Protein AF-A0A9N9JM88-F1 (afdb_monomer)

Mean predicted aligned error: 10.49 Å

Solvent-accessible surface area (backbone atoms only — not comparable to full-atom values): 17250 Å² total; per-residue (Å²): 129,85,80,75,84,77,54,58,49,78,64,38,34,41,29,53,93,91,41,49,36,31,37,25,36,35,38,37,51,64,90,72,48,60,75,95,70,64,41,72,71,54,52,57,42,34,77,64,32,38,36,32,36,39,35,78,88,42,90,80,13,59,42,79,42,49,62,86,74,63,87,74,92,76,81,69,45,75,43,72,60,88,82,76,63,92,86,63,66,29,37,31,49,36,30,41,43,74,56,96,90,38,82,47,76,42,51,42,73,40,68,88,57,59,93,81,63,81,53,63,45,78,26,30,30,80,91,46,99,38,65,29,36,41,30,57,76,46,62,70,91,78,54,61,66,84,73,54,74,59,45,66,63,48,50,50,58,55,36,58,78,67,76,56,73,82,82,82,76,86,65,80,68,48,34,29,50,31,37,36,34,63,45,80,53,94,92,38,80,41,79,45,75,48,44,57,70,40,40,31,29,30,70,53,93,95,39,81,41,39,32,32,30,70,39,34,33,40,45,73,55,97,92,44,41,31,36,35,31,34,41,48,48,37,44,83,62,89,44,70,58,96,94,30,56,29,25,34,60,50,87,84,64,95,73,39,66,44,49,57,79,47,55,39,74,89,50,68,50,48,36,35,37,50,68,89,71,96,72,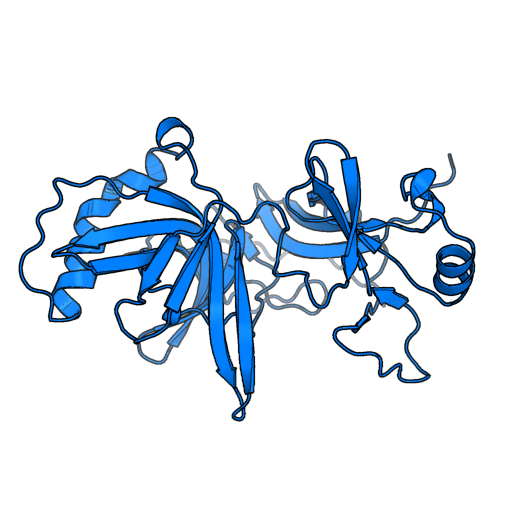82,75,89,68,86,77,91,75,84,76,133

pLDDT: mean 76.72, std 14.65, range [23.34, 95.56]

Nearest PDB structures (foldseek):
  4dow-assembly2_B  TM=6.411E-01  e=2.528E-03  Mus musculus
  4dow-assembly1_A  TM=6.519E-01  e=5.472E-03  Mus musculus
  7e9f-assembly1_L  TM=3.423E-01  e=3.243E-01  Saccharomyces cerevisiae S288C
  4ld9-assembly1_K  TM=3.653E-01  e=9.774E-01  Saccharomyces cerevisiae S288C

Sequence (290 aa):
ESTTKRIGHILSIVQKNGSLNINIQRILTFEKLPRKLQSNSRRERSRRGEVWMLDREIDNAIIITKLQAIIKHIKVTILYDNNIMEDILIVIREILYKHNNKWKLRNITYSYKHPSENDINEVYSLDKYIKISLKKQILRRNIKESILSDFKEQIELLLYNS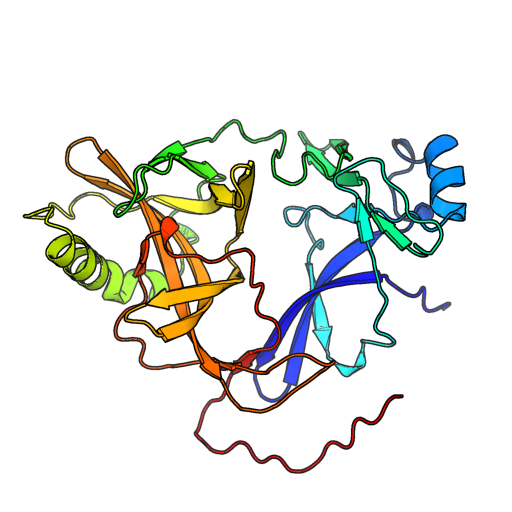RYLSVDLSRAPSFFKYASFFIEKNNNPIQCCLYVGDFISINFNEDEIFSIVHAIFGYKKNGYYFAFIIIDLFKYTKQIKLECPVYKLRTNNLRRIFSVSMVNITKAVHFVHNHKDDQCVGRNHYFAND

Organism: NCBI:txid1348616

Radius of gyration: 20.76 Å; Cα contacts (8 Å, |Δi|>4): 538; chains: 1; bounding box: 52×54×54 Å

Secondary structure (DSSP, 8-state):
----PPEEEEEEEEEETTEEEEEEEEEE-GGGS-GGG--HHHHHHHHTTEEEEEPTTSTTSEEEEEGGG-------EE-SSS---TT--SEEEEEEEEETTEEEEEEGGGTT--TTTT-EEEEE-SSS--EEEEEEEEPGGGS-HHHHTTHHHHHHHHHHTTT-------SPPEEEEEEEEEEEETTEEEEEEEETT-EEEEEETTEEEEEEEEEEEEEEETTEEEEEEEEEEEEEEEEEETTEEEEEEPS--S--EEEGGGEETTS----EE--SSS------------

Structure (mmCIF, N/CA/C/O backbone):
data_AF-A0A9N9JM88-F1
#
_entry.id   AF-A0A9N9JM88-F1
#
loop_
_atom_site.group_PDB
_atom_site.id
_atom_site.type_symbol
_atom_site.label_atom_id
_atom_site.label_alt_id
_atom_site.label_comp_id
_atom_site.label_asym_id
_atom_site.label_entity_id
_atom_site.label_seq_id
_atom_site.pdbx_PDB_ins_code
_atom_site.Cartn_x
_atom_site.Cartn_y
_atom_site.Cartn_z
_atom_site.occupancy
_atom_site.B_iso_or_equiv
_atom_site.auth_seq_id
_atom_site.auth_comp_id
_atom_site.auth_asym_id
_atom_site.auth_atom_id
_atom_site.pdbx_PDB_model_num
ATOM 1 N N . GLU A 1 1 ? 3.858 -20.535 -27.233 1.00 35.75 1 GLU A N 1
ATOM 2 C CA . GLU A 1 1 ? 3.843 -19.145 -26.727 1.00 35.75 1 GLU A CA 1
ATOM 3 C C . GLU A 1 1 ? 5.025 -18.952 -25.791 1.00 35.75 1 GLU A C 1
ATOM 5 O O . GLU A 1 1 ? 5.164 -19.732 -24.857 1.00 35.75 1 GLU A O 1
ATOM 10 N N . SER A 1 2 ? 5.923 -17.996 -26.048 1.00 34.16 2 SER A N 1
ATOM 11 C CA . SER A 1 2 ? 7.015 -17.741 -25.107 1.00 34.16 2 SER A CA 1
ATOM 12 C C . SER A 1 2 ? 6.412 -17.187 -23.816 1.00 34.16 2 SER A C 1
ATOM 14 O O . SER A 1 2 ? 5.796 -16.120 -23.794 1.00 34.16 2 SER A O 1
ATOM 16 N N . THR A 1 3 ? 6.523 -17.941 -22.725 1.00 44.22 3 THR A N 1
ATOM 17 C CA . THR A 1 3 ? 6.099 -17.504 -21.395 1.00 44.22 3 THR A CA 1
ATOM 18 C C . THR A 1 3 ? 6.991 -16.343 -20.972 1.00 44.22 3 THR A C 1
ATOM 20 O O . THR A 1 3 ? 8.041 -16.535 -20.360 1.00 44.22 3 THR A O 1
ATOM 23 N N . THR A 1 4 ? 6.621 -15.118 -21.355 1.00 60.72 4 THR A N 1
ATOM 24 C CA . THR A 1 4 ? 7.352 -13.913 -20.960 1.00 60.72 4 THR A CA 1
ATOM 25 C C . THR A 1 4 ? 7.362 -13.857 -19.439 1.00 60.72 4 THR A C 1
ATOM 27 O O . THR A 1 4 ? 6.307 -13.652 -18.829 1.00 60.72 4 THR A O 1
ATOM 30 N N . LYS A 1 5 ? 8.533 -14.069 -18.831 1.00 71.69 5 LYS A N 1
ATOM 31 C CA . LYS A 1 5 ? 8.728 -13.958 -17.384 1.00 71.69 5 LYS A CA 1
ATOM 32 C C . LYS A 1 5 ? 8.290 -12.556 -16.956 1.00 71.69 5 LYS A C 1
ATOM 34 O O . LYS A 1 5 ? 8.729 -11.561 -17.533 1.00 71.69 5 LYS A O 1
ATOM 39 N N . ARG A 1 6 ? 7.369 -12.479 -15.996 1.00 85.38 6 ARG A N 1
ATOM 40 C CA . ARG A 1 6 ? 6.849 -11.214 -15.464 1.00 85.38 6 ARG A CA 1
ATOM 41 C C . ARG A 1 6 ? 7.491 -10.956 -14.115 1.00 85.38 6 ARG A C 1
ATOM 43 O O . ARG A 1 6 ? 7.583 -11.864 -13.298 1.00 85.38 6 ARG A O 1
ATOM 50 N N . ILE A 1 7 ? 7.901 -9.716 -13.902 1.00 88.88 7 ILE A N 1
ATOM 51 C CA . ILE A 1 7 ? 8.419 -9.255 -12.621 1.00 88.88 7 ILE A CA 1
ATOM 52 C C . ILE A 1 7 ? 7.275 -8.568 -11.883 1.00 88.88 7 ILE A C 1
ATOM 54 O O . ILE A 1 7 ? 6.415 -7.915 -12.485 1.00 88.88 7 ILE A O 1
ATOM 58 N N . GLY A 1 8 ? 7.254 -8.711 -10.568 1.00 89.69 8 GLY A N 1
ATOM 59 C CA . GLY A 1 8 ? 6.305 -8.000 -9.741 1.00 89.69 8 GLY A CA 1
ATOM 60 C C . GLY A 1 8 ? 6.755 -7.941 -8.295 1.00 89.69 8 GLY A C 1
ATOM 61 O O . GLY A 1 8 ? 7.548 -8.759 -7.840 1.00 89.69 8 GLY A O 1
ATOM 62 N N . HIS A 1 9 ? 6.252 -6.932 -7.603 1.00 87.00 9 HIS A N 1
ATOM 63 C CA . HIS A 1 9 ? 6.491 -6.699 -6.194 1.00 87.00 9 HIS A CA 1
ATOM 64 C C . HIS A 1 9 ? 5.367 -7.363 -5.400 1.00 87.00 9 HIS A C 1
ATOM 66 O O . HIS A 1 9 ? 4.193 -7.026 -5.576 1.00 87.00 9 HIS A O 1
ATOM 72 N N . ILE A 1 10 ? 5.715 -8.343 -4.566 1.00 84.31 10 ILE A N 1
ATOM 73 C CA . ILE A 1 10 ? 4.747 -9.012 -3.696 1.00 84.31 10 ILE A CA 1
ATOM 74 C C . ILE A 1 10 ? 4.247 -7.984 -2.683 1.00 84.31 10 ILE A C 1
ATOM 76 O O . ILE A 1 10 ? 5.012 -7.476 -1.876 1.00 84.31 10 ILE A O 1
ATOM 80 N N . LEU A 1 11 ? 2.952 -7.677 -2.732 1.00 80.31 11 LEU A N 1
ATOM 81 C CA . LEU A 1 11 ? 2.311 -6.821 -1.736 1.00 80.31 11 LEU A CA 1
ATOM 82 C C . LEU A 1 11 ? 1.851 -7.637 -0.539 1.00 80.31 11 LEU A C 1
ATOM 84 O O . LEU A 1 11 ? 1.972 -7.219 0.607 1.00 80.31 11 LEU A O 1
ATOM 88 N N . SER A 1 12 ? 1.281 -8.805 -0.814 1.00 74.12 12 SER A N 1
ATOM 89 C CA . SER A 1 12 ? 0.783 -9.701 0.216 1.00 74.12 12 SER A CA 1
ATOM 90 C C . SER A 1 12 ? 0.562 -11.096 -0.324 1.00 74.12 12 SER A C 1
ATOM 92 O O . SER A 1 12 ? 0.365 -11.302 -1.519 1.00 74.12 12 SER A O 1
ATOM 94 N N . ILE A 1 13 ? 0.568 -12.061 0.587 1.00 75.69 13 ILE A N 1
ATOM 95 C CA . ILE A 1 13 ? 0.201 -13.446 0.318 1.00 75.69 13 ILE A CA 1
ATOM 96 C C . ILE A 1 13 ? -0.867 -13.799 1.330 1.00 75.69 13 ILE A C 1
ATOM 98 O O . ILE A 1 13 ? -0.646 -13.634 2.520 1.00 75.69 13 ILE A O 1
ATOM 102 N N . VAL A 1 14 ? -2.033 -14.216 0.858 1.00 74.88 14 VAL A N 1
ATOM 103 C CA . VAL A 1 14 ? -3.232 -14.457 1.651 1.00 74.88 14 VAL A CA 1
ATOM 104 C C . VAL A 1 14 ? -3.741 -15.859 1.353 1.00 74.88 14 VAL A C 1
ATOM 106 O O . VAL A 1 14 ? -4.117 -16.168 0.220 1.00 74.88 14 VAL A O 1
ATOM 109 N N . GLN A 1 15 ? -3.804 -16.715 2.369 1.00 72.00 15 GLN A N 1
ATOM 110 C CA . GLN A 1 15 ? -4.524 -17.978 2.248 1.00 72.00 15 GLN A CA 1
ATOM 111 C C . GLN A 1 15 ? -6.025 -17.714 2.242 1.00 72.00 15 GLN A C 1
ATOM 113 O O . GLN A 1 15 ? -6.531 -17.028 3.121 1.00 72.00 15 GLN A O 1
ATOM 118 N N . LYS A 1 16 ? -6.747 -18.264 1.270 1.00 69.19 16 LYS A N 1
ATOM 119 C CA . LYS A 1 16 ? -8.209 -18.240 1.209 1.00 69.19 16 LYS A CA 1
ATOM 120 C C . LYS A 1 16 ? -8.691 -19.580 0.670 1.00 69.19 16 LYS A C 1
ATOM 122 O O . LYS A 1 16 ? -8.222 -20.016 -0.378 1.00 69.19 16 LYS A O 1
ATOM 127 N N . ASN A 1 17 ? -9.626 -20.216 1.377 1.00 68.69 17 ASN A N 1
ATOM 128 C CA . ASN A 1 17 ? -10.202 -21.514 1.000 1.00 68.69 17 ASN A CA 1
ATOM 129 C C . ASN A 1 17 ? -9.123 -22.584 0.729 1.00 68.69 17 ASN A C 1
ATOM 131 O O . ASN A 1 17 ? -9.130 -23.229 -0.313 1.00 68.69 17 ASN A O 1
ATOM 135 N N . GLY A 1 18 ? -8.125 -22.697 1.611 1.00 67.62 18 GLY A N 1
ATOM 136 C CA . GLY A 1 18 ? -7.028 -23.662 1.456 1.00 67.62 18 GLY A CA 1
ATOM 137 C C . GLY A 1 18 ? -5.949 -23.290 0.425 1.00 67.62 18 GLY A C 1
ATOM 138 O O . GLY A 1 18 ? -4.872 -23.871 0.460 1.00 67.62 18 GLY A O 1
ATOM 139 N N . SER A 1 19 ? -6.168 -22.289 -0.435 1.00 71.50 19 SER A N 1
ATOM 140 C CA . SER A 1 19 ? -5.195 -21.850 -1.448 1.00 71.50 19 SER A CA 1
ATOM 141 C C . SER A 1 19 ? -4.484 -20.564 -1.038 1.00 71.50 19 SER A C 1
ATOM 143 O O . SER A 1 19 ? -5.120 -19.610 -0.592 1.00 71.50 19 SER A O 1
ATOM 145 N N . LEU A 1 20 ? -3.167 -20.500 -1.242 1.00 76.38 20 LEU A N 1
ATOM 146 C CA . LEU A 1 20 ? -2.392 -19.268 -1.093 1.00 76.38 20 LEU A CA 1
ATOM 147 C C . LEU A 1 20 ? -2.507 -18.418 -2.354 1.00 76.38 20 LEU A C 1
ATOM 149 O O . LEU A 1 20 ? -2.030 -18.815 -3.419 1.00 76.38 20 LEU A O 1
ATOM 153 N N . ASN A 1 21 ? -3.111 -17.245 -2.206 1.00 82.19 21 ASN A N 1
ATOM 154 C CA . ASN A 1 21 ? -3.181 -16.229 -3.242 1.00 82.19 21 ASN A CA 1
ATOM 155 C C . ASN A 1 21 ? -2.160 -15.132 -2.950 1.00 82.19 21 ASN A C 1
ATOM 157 O O . ASN A 1 21 ? -2.014 -14.702 -1.816 1.00 82.19 21 ASN A O 1
ATOM 161 N N . ILE A 1 22 ? -1.469 -14.660 -3.970 1.00 83.81 22 ILE A N 1
ATOM 162 C CA . ILE A 1 22 ? -0.428 -13.647 -3.905 1.00 83.81 22 ILE A CA 1
ATOM 163 C C . ILE A 1 22 ? -0.939 -12.430 -4.652 1.00 83.81 22 ILE A C 1
ATOM 165 O O . ILE A 1 22 ? -1.251 -12.522 -5.839 1.00 83.81 22 ILE A O 1
ATOM 169 N N . ASN A 1 23 ? -0.986 -11.298 -3.961 1.00 85.06 23 ASN A N 1
ATOM 170 C CA . ASN A 1 23 ? -1.228 -9.994 -4.549 1.00 85.06 23 ASN A CA 1
ATOM 171 C C . ASN A 1 23 ? 0.117 -9.404 -4.970 1.00 85.06 23 ASN A C 1
ATOM 173 O O . ASN A 1 23 ? 0.985 -9.146 -4.135 1.00 85.06 23 ASN A O 1
ATOM 177 N N . ILE A 1 24 ? 0.288 -9.192 -6.268 1.00 87.88 24 ILE A N 1
ATOM 178 C CA . ILE A 1 24 ? 1.535 -8.735 -6.872 1.00 87.88 24 ILE A CA 1
ATOM 179 C C . ILE A 1 24 ? 1.282 -7.411 -7.575 1.00 87.88 24 ILE A C 1
ATOM 181 O O . ILE A 1 24 ? 0.510 -7.352 -8.531 1.00 87.88 24 ILE A O 1
ATOM 185 N N . GLN A 1 25 ? 1.973 -6.359 -7.149 1.00 91.12 25 GLN A N 1
ATOM 186 C CA . GLN A 1 25 ? 2.055 -5.128 -7.918 1.00 91.12 25 GLN A CA 1
ATOM 187 C C . GLN A 1 25 ? 2.966 -5.349 -9.121 1.00 91.12 25 GLN A C 1
ATOM 189 O O . GLN A 1 25 ? 4.105 -5.800 -9.000 1.00 91.12 25 GLN A O 1
ATOM 194 N N . ARG A 1 26 ? 2.463 -5.038 -10.308 1.00 93.06 26 ARG A N 1
ATOM 195 C CA . ARG A 1 26 ? 3.187 -5.282 -11.549 1.00 93.06 26 ARG A CA 1
ATOM 196 C C . ARG A 1 26 ? 4.388 -4.369 -11.690 1.00 93.06 26 ARG A C 1
ATOM 198 O O . ARG A 1 26 ? 4.308 -3.157 -11.488 1.00 93.06 26 ARG A O 1
ATOM 205 N N . ILE A 1 27 ? 5.462 -4.977 -12.167 1.00 93.81 27 ILE A N 1
ATOM 206 C CA . ILE A 1 27 ? 6.643 -4.294 -12.660 1.00 93.81 27 ILE A CA 1
ATOM 207 C C . ILE A 1 27 ? 6.735 -4.582 -14.161 1.00 93.81 27 ILE A C 1
ATOM 209 O O . ILE A 1 27 ? 6.506 -5.697 -14.632 1.00 93.81 27 ILE A O 1
ATOM 213 N N . LEU A 1 28 ? 6.990 -3.537 -14.931 1.00 93.88 28 LEU A N 1
ATOM 214 C CA . LEU A 1 28 ? 6.996 -3.545 -16.381 1.00 93.88 28 LEU A CA 1
ATOM 215 C C . LEU A 1 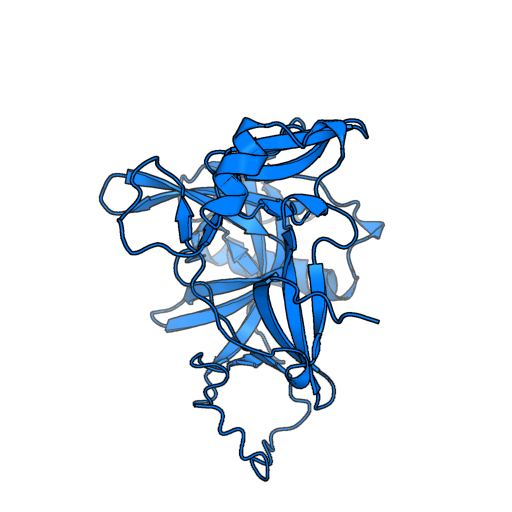28 ? 8.430 -3.501 -16.891 1.00 93.88 28 LEU A C 1
ATOM 217 O O . LEU A 1 28 ? 9.263 -2.745 -16.395 1.00 93.88 28 LEU A O 1
ATOM 221 N N . THR A 1 29 ? 8.690 -4.280 -17.933 1.00 93.56 29 THR A N 1
ATOM 222 C CA . THR A 1 29 ? 9.875 -4.111 -18.771 1.00 93.56 29 THR A CA 1
ATOM 223 C C . THR A 1 29 ? 9.647 -2.980 -19.775 1.00 93.56 29 THR A C 1
ATOM 225 O O . THR A 1 29 ? 8.504 -2.590 -20.036 1.00 93.56 29 THR A O 1
ATOM 228 N N . PHE A 1 30 ? 10.731 -2.475 -20.366 1.00 94.38 30 PHE A N 1
ATOM 229 C CA . PHE A 1 30 ? 10.703 -1.383 -21.346 1.00 94.38 30 PHE A CA 1
ATOM 230 C C . PHE A 1 30 ? 9.675 -1.602 -22.468 1.00 94.38 30 PHE A C 1
ATOM 232 O O . PHE A 1 30 ? 8.869 -0.717 -22.749 1.00 94.38 30 PHE A O 1
ATOM 239 N N . GLU A 1 31 ? 9.619 -2.814 -23.027 1.00 93.69 31 GLU A N 1
ATOM 240 C CA . GLU A 1 31 ? 8.703 -3.168 -24.123 1.00 93.69 31 GLU A CA 1
ATOM 241 C C . GLU A 1 31 ? 7.217 -3.090 -23.745 1.00 93.69 31 GLU A C 1
ATOM 243 O O . GLU A 1 31 ? 6.344 -3.012 -24.609 1.00 93.69 31 GLU A O 1
ATOM 248 N N . LYS A 1 32 ? 6.903 -3.118 -22.444 1.00 93.69 32 LYS A N 1
ATOM 249 C CA . LYS A 1 32 ? 5.534 -2.989 -21.932 1.00 93.69 32 LYS A CA 1
ATOM 250 C C . LYS A 1 32 ? 5.149 -1.545 -21.611 1.00 93.69 32 LYS A C 1
ATOM 252 O O . LYS A 1 32 ? 3.988 -1.304 -21.282 1.00 93.69 32 LYS A O 1
ATOM 257 N N . LEU A 1 33 ? 6.072 -0.588 -21.718 1.00 94.69 33 LEU A N 1
ATOM 258 C CA . LEU A 1 33 ? 5.741 0.829 -21.603 1.00 94.69 33 LEU A CA 1
ATOM 259 C C . LEU A 1 33 ? 4.945 1.309 -22.825 1.00 94.69 33 LEU A C 1
ATOM 261 O O . LEU A 1 33 ? 5.182 0.839 -23.940 1.00 94.69 33 LEU A O 1
ATOM 265 N N . PRO A 1 34 ? 4.050 2.299 -22.666 1.00 94.62 34 PRO A N 1
ATOM 266 C CA . PRO A 1 34 ? 3.413 2.966 -23.798 1.00 94.62 34 PRO A CA 1
ATOM 267 C C . PRO A 1 34 ? 4.454 3.523 -24.778 1.00 94.62 34 PRO A C 1
ATOM 269 O O . PRO A 1 34 ? 5.397 4.182 -24.347 1.00 94.62 34 PRO A O 1
ATOM 272 N N . ARG A 1 35 ? 4.256 3.334 -26.094 1.00 93.62 35 ARG A N 1
ATOM 273 C CA . ARG A 1 35 ? 5.226 3.732 -27.144 1.00 93.62 35 ARG A CA 1
ATOM 274 C C . ARG A 1 35 ? 5.754 5.164 -26.995 1.00 93.62 35 ARG A C 1
ATOM 276 O O . ARG A 1 35 ? 6.945 5.396 -27.134 1.00 93.62 35 ARG A O 1
ATOM 283 N N . LYS A 1 36 ? 4.888 6.118 -26.634 1.00 93.06 36 LYS A N 1
ATOM 284 C CA . LYS A 1 36 ? 5.264 7.533 -26.432 1.00 93.06 36 LYS A CA 1
ATOM 285 C C . LYS A 1 36 ? 6.250 7.767 -25.277 1.00 93.06 36 LYS A C 1
ATOM 287 O O . LYS A 1 36 ? 6.837 8.837 -25.192 1.00 93.06 36 LYS A O 1
ATOM 292 N N . LEU A 1 37 ? 6.403 6.802 -24.372 1.00 94.75 37 LEU A N 1
ATOM 293 C CA . LEU A 1 37 ? 7.288 6.874 -23.209 1.00 94.75 37 LEU A CA 1
ATOM 294 C C . LEU A 1 37 ? 8.588 6.074 -23.406 1.00 94.75 37 LEU A C 1
ATOM 296 O O . LEU A 1 37 ? 9.490 6.182 -22.576 1.00 94.75 37 LEU A O 1
ATOM 300 N N . GLN A 1 38 ? 8.717 5.324 -24.505 1.00 95.56 38 GLN A N 1
ATOM 301 C CA . GLN A 1 38 ? 9.878 4.496 -24.844 1.00 95.56 38 GLN A CA 1
ATOM 302 C C . GLN A 1 38 ? 11.021 5.324 -25.465 1.00 95.56 38 GLN A C 1
ATOM 304 O O . GLN A 1 38 ? 11.308 5.229 -26.655 1.00 95.56 38 GLN A O 1
ATOM 309 N N . SER A 1 39 ? 11.682 6.166 -24.668 1.00 95.56 39 SER A N 1
ATOM 310 C CA . SER A 1 39 ? 12.823 6.969 -25.138 1.00 95.56 39 SER A CA 1
ATOM 311 C C . SER A 1 39 ? 14.121 6.154 -25.256 1.00 95.56 39 SER A C 1
ATOM 313 O O . SER A 1 39 ? 14.295 5.151 -24.561 1.00 95.56 39 SER A O 1
ATOM 315 N N . ASN A 1 40 ? 15.078 6.634 -26.063 1.00 95.38 40 ASN A N 1
ATOM 316 C CA . ASN A 1 40 ? 16.412 6.021 -26.188 1.00 95.38 40 ASN A CA 1
ATOM 317 C C . ASN A 1 40 ? 17.129 5.923 -24.833 1.00 95.38 40 ASN A C 1
ATOM 319 O O . ASN A 1 40 ? 17.664 4.875 -24.493 1.00 95.38 40 ASN A O 1
ATOM 323 N N . SER A 1 41 ? 17.043 6.969 -24.005 1.00 93.94 41 SER A N 1
ATOM 324 C CA . SER A 1 41 ? 17.579 6.941 -22.638 1.00 93.94 41 SER A CA 1
ATOM 325 C C . SER A 1 41 ? 16.985 5.795 -21.802 1.00 93.94 41 SER A C 1
ATOM 327 O O . SER A 1 41 ? 17.717 5.079 -21.125 1.00 93.94 41 SER A O 1
ATOM 329 N N . ARG A 1 42 ? 15.665 5.560 -21.870 1.00 94.56 42 ARG A N 1
ATOM 330 C CA . ARG A 1 42 ? 15.021 4.438 -21.162 1.00 94.56 42 ARG A CA 1
ATOM 331 C C . ARG A 1 42 ? 15.417 3.084 -21.722 1.00 94.56 42 ARG A C 1
ATOM 333 O O . ARG A 1 42 ? 15.562 2.144 -20.948 1.00 94.56 42 ARG A O 1
ATOM 340 N N . ARG A 1 43 ? 15.628 2.991 -23.034 1.00 94.75 43 ARG A N 1
ATOM 341 C CA . ARG A 1 43 ? 16.137 1.774 -23.664 1.00 94.75 43 ARG A CA 1
ATOM 342 C C . ARG A 1 43 ? 17.514 1.415 -23.111 1.00 94.75 43 ARG A C 1
ATOM 344 O O . ARG A 1 43 ? 17.686 0.293 -22.646 1.00 94.75 43 ARG A O 1
ATOM 351 N N . GLU A 1 44 ? 18.446 2.366 -23.065 1.00 93.31 44 GLU A N 1
ATOM 352 C CA . GLU A 1 44 ? 19.778 2.120 -22.496 1.00 93.31 44 GLU A CA 1
ATOM 353 C C . GLU A 1 44 ? 19.712 1.734 -21.015 1.00 93.31 44 GLU A C 1
ATOM 355 O O . GLU A 1 44 ? 20.353 0.772 -20.597 1.00 93.31 44 GLU A O 1
ATOM 360 N N . ARG A 1 45 ? 18.873 2.410 -20.220 1.00 91.75 45 ARG A N 1
ATOM 361 C CA . ARG A 1 45 ? 18.677 2.045 -18.808 1.00 91.75 45 ARG A CA 1
ATOM 362 C C . ARG A 1 45 ? 18.067 0.651 -18.634 1.00 91.75 45 ARG A C 1
ATOM 364 O O . ARG A 1 45 ? 18.491 -0.089 -17.753 1.00 91.75 45 ARG A O 1
ATOM 371 N N . SER A 1 46 ? 17.141 0.246 -19.506 1.00 92.31 46 SER A N 1
ATOM 372 C CA . SER A 1 46 ? 16.559 -1.104 -19.467 1.00 92.31 46 SER A CA 1
ATOM 373 C C . SER A 1 46 ? 17.583 -2.205 -19.746 1.00 92.31 46 SER A C 1
ATOM 375 O O . SER A 1 46 ? 17.534 -3.255 -19.113 1.00 92.31 46 SER A O 1
ATOM 377 N N . ARG A 1 47 ? 18.559 -1.948 -20.632 1.00 90.25 47 ARG A N 1
ATOM 378 C CA . ARG A 1 47 ? 19.671 -2.876 -20.906 1.00 90.25 47 ARG A CA 1
ATOM 379 C C . ARG A 1 47 ? 20.579 -3.068 -19.692 1.00 90.25 47 ARG A C 1
ATOM 381 O O . ARG A 1 47 ? 21.201 -4.113 -19.567 1.00 90.25 47 ARG A O 1
ATOM 388 N N . ARG A 1 48 ? 20.614 -2.082 -18.790 1.00 88.44 48 ARG A N 1
ATOM 389 C CA . ARG A 1 48 ? 21.322 -2.124 -17.501 1.00 88.44 48 ARG A CA 1
ATOM 390 C C . ARG A 1 48 ? 20.451 -2.646 -16.348 1.00 88.44 48 ARG A C 1
ATOM 392 O O . ARG A 1 48 ? 20.817 -2.471 -15.195 1.00 88.44 48 ARG A O 1
ATOM 399 N N . GLY A 1 49 ? 19.290 -3.239 -16.640 1.00 88.25 49 GLY A N 1
ATOM 400 C CA . GLY A 1 49 ? 18.426 -3.856 -15.630 1.00 88.25 49 GLY A CA 1
ATOM 401 C C . GLY A 1 49 ? 17.337 -2.951 -15.049 1.00 88.25 49 GLY A C 1
ATOM 402 O O . GLY A 1 49 ? 16.675 -3.336 -14.085 1.00 88.25 49 GLY A O 1
ATOM 403 N N . GLU A 1 50 ? 17.100 -1.759 -15.607 1.00 91.75 50 GLU A N 1
ATOM 404 C CA . GLU A 1 50 ? 15.994 -0.924 -15.134 1.00 91.75 50 GLU A CA 1
ATOM 405 C C . GLU A 1 50 ? 14.616 -1.445 -15.565 1.00 91.75 50 GLU A C 1
ATOM 407 O O . GLU A 1 50 ? 14.380 -1.811 -16.721 1.00 91.75 50 GLU A O 1
ATOM 412 N N . VAL A 1 51 ? 13.686 -1.409 -14.611 1.00 94.31 51 VAL A N 1
ATOM 413 C CA . VAL A 1 51 ? 12.279 -1.774 -14.759 1.00 94.31 51 VAL A CA 1
ATOM 414 C C . VAL A 1 51 ? 11.366 -0.696 -14.157 1.00 94.31 51 VAL A C 1
ATOM 416 O O . VAL A 1 51 ? 11.788 0.144 -13.364 1.00 94.31 51 VAL A O 1
ATOM 419 N N . TRP A 1 52 ? 10.088 -0.702 -14.540 1.00 94.50 52 TRP A N 1
ATOM 420 C CA . TRP A 1 52 ? 9.131 0.358 -14.200 1.00 94.50 52 TRP A CA 1
ATOM 421 C C . TRP A 1 52 ? 7.998 -0.163 -13.334 1.00 94.50 52 TRP A C 1
ATOM 423 O O . TRP A 1 52 ? 7.316 -1.116 -13.704 1.00 94.50 52 TRP A O 1
ATOM 433 N N . MET A 1 53 ? 7.736 0.482 -12.203 1.00 93.19 53 MET A N 1
ATOM 434 C CA . MET A 1 53 ? 6.619 0.085 -11.347 1.00 93.19 53 MET A CA 1
ATOM 435 C C . MET A 1 53 ? 5.304 0.627 -11.910 1.00 93.19 53 MET A C 1
ATOM 437 O O . MET A 1 53 ? 5.221 1.795 -12.288 1.00 93.19 53 MET A O 1
ATOM 441 N N . LEU A 1 54 ? 4.262 -0.200 -11.969 1.00 92.62 54 LEU A N 1
ATOM 442 C CA . LEU A 1 54 ? 2.926 0.271 -12.324 1.00 92.62 54 LEU A CA 1
ATOM 443 C C . LEU A 1 54 ? 2.241 0.822 -11.074 1.00 92.62 54 LEU A C 1
ATOM 445 O O . LEU A 1 54 ? 2.209 0.148 -10.045 1.00 92.62 54 LEU A O 1
ATOM 449 N N . ASP A 1 55 ? 1.714 2.040 -11.148 1.00 88.75 55 ASP A N 1
ATOM 450 C CA . ASP A 1 55 ? 0.997 2.657 -10.035 1.00 88.75 55 ASP A CA 1
ATOM 451 C C . ASP A 1 55 ? -0.190 1.782 -9.599 1.00 88.75 55 ASP A C 1
ATOM 453 O O . ASP A 1 55 ? -0.942 1.303 -10.448 1.00 88.75 55 ASP A O 1
ATOM 457 N N . ARG A 1 56 ? -0.355 1.570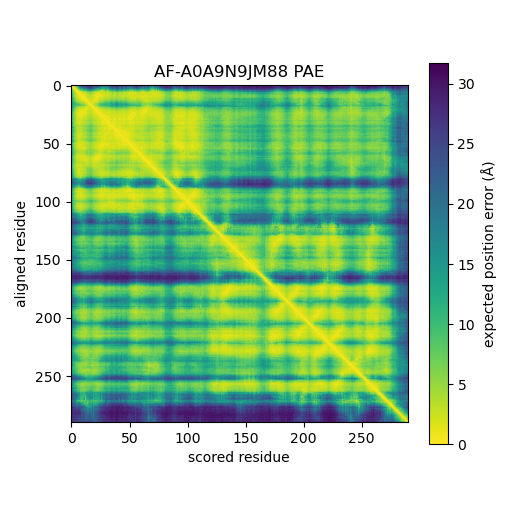 -8.283 1.00 85.69 56 ARG A N 1
ATOM 458 C CA . ARG A 1 56 ? -1.396 0.698 -7.706 1.00 85.69 56 ARG A CA 1
ATOM 459 C C . ARG A 1 56 ? -2.813 1.131 -8.076 1.00 85.69 56 ARG A C 1
ATOM 461 O O . ARG A 1 56 ? -3.735 0.328 -7.991 1.00 85.69 56 ARG A O 1
ATOM 468 N N . GLU A 1 57 ? -2.988 2.385 -8.472 1.00 79.50 57 GLU A N 1
ATOM 469 C CA . GLU A 1 57 ? -4.280 2.932 -8.866 1.00 79.50 57 GLU A CA 1
ATOM 470 C C . GLU A 1 57 ? -4.700 2.573 -10.293 1.00 79.50 57 GLU A C 1
ATOM 472 O O . GLU A 1 57 ? -5.842 2.829 -10.672 1.00 79.50 57 GLU A O 1
ATOM 477 N N . ILE A 1 58 ? -3.793 2.009 -11.091 1.00 86.62 58 ILE A N 1
ATOM 478 C CA . ILE A 1 58 ? -4.081 1.606 -12.464 1.00 86.62 58 ILE A CA 1
ATOM 479 C C . ILE A 1 58 ? -4.832 0.279 -12.479 1.00 86.62 58 ILE A C 1
ATOM 481 O O . ILE A 1 58 ? -4.497 -0.662 -11.757 1.00 86.62 58 ILE A O 1
ATOM 485 N N . ASP A 1 59 ? -5.816 0.176 -13.369 1.00 82.50 59 ASP A N 1
ATOM 486 C CA . ASP A 1 59 ? -6.516 -1.080 -13.613 1.00 82.50 59 ASP A CA 1
ATOM 487 C C . ASP A 1 59 ? -5.516 -2.180 -13.988 1.00 82.50 59 ASP A C 1
ATOM 489 O O . ASP A 1 59 ? -4.650 -2.010 -14.852 1.00 82.50 59 ASP A O 1
ATOM 493 N N . ASN A 1 60 ? -5.638 -3.333 -13.333 1.00 86.44 60 ASN A N 1
ATOM 494 C CA . ASN A 1 60 ? -4.707 -4.457 -13.455 1.00 86.44 60 ASN A CA 1
ATOM 495 C C . ASN A 1 60 ? -3.274 -4.158 -12.985 1.00 86.44 60 ASN A C 1
ATOM 497 O O . ASN A 1 60 ? -2.360 -4.873 -13.401 1.00 86.44 60 ASN A O 1
ATOM 501 N N . ALA A 1 61 ? -3.042 -3.134 -12.155 1.00 88.94 61 ALA A N 1
ATOM 502 C CA . ALA A 1 61 ? -1.751 -2.930 -11.495 1.00 88.94 61 ALA A CA 1
ATOM 503 C C . ALA A 1 61 ? -1.440 -4.024 -10.481 1.00 88.94 61 ALA A C 1
ATOM 505 O O . ALA A 1 61 ? -0.284 -4.423 -10.353 1.00 88.94 61 ALA A O 1
ATOM 506 N N . ILE A 1 62 ? -2.470 -4.520 -9.797 1.00 89.31 62 ILE A N 1
ATOM 507 C CA . ILE A 1 62 ? -2.373 -5.636 -8.864 1.00 89.31 62 ILE A CA 1
ATOM 508 C C . ILE A 1 62 ? -2.886 -6.896 -9.553 1.00 89.31 62 ILE A C 1
ATOM 510 O O . ILE A 1 62 ? -4.011 -6.932 -10.046 1.00 89.31 62 ILE A O 1
ATOM 514 N N . ILE A 1 63 ? -2.048 -7.926 -9.589 1.00 89.75 63 ILE A N 1
ATOM 515 C CA . ILE A 1 63 ? -2.403 -9.266 -10.052 1.00 89.75 63 ILE A CA 1
ATOM 516 C C . ILE A 1 63 ? -2.592 -10.149 -8.828 1.00 89.75 63 ILE A C 1
ATOM 518 O O . ILE A 1 63 ? -1.750 -10.146 -7.934 1.00 89.75 63 ILE A O 1
ATOM 522 N N . ILE A 1 64 ? -3.660 -10.940 -8.824 1.00 88.00 64 ILE A N 1
ATOM 523 C CA . ILE A 1 64 ? -3.864 -12.010 -7.851 1.00 88.00 64 ILE A CA 1
ATOM 524 C C . ILE A 1 64 ? -3.472 -13.325 -8.528 1.00 88.00 64 ILE A C 1
ATOM 526 O O . ILE A 1 64 ? -4.021 -13.663 -9.575 1.00 88.00 64 ILE A O 1
ATOM 530 N N . THR A 1 65 ? -2.508 -14.052 -7.969 1.00 87.31 65 THR A N 1
ATOM 531 C CA . THR A 1 65 ? -2.035 -15.338 -8.512 1.00 87.31 65 THR A CA 1
ATOM 532 C C . THR A 1 65 ? -1.832 -16.379 -7.414 1.00 87.31 65 THR A C 1
ATOM 534 O O . THR A 1 65 ? -1.915 -16.048 -6.240 1.00 87.31 65 THR A O 1
ATOM 537 N N . LYS A 1 66 ? -1.572 -17.643 -7.755 1.00 86.12 66 LYS A N 1
ATOM 538 C CA . LYS A 1 66 ? -1.258 -18.694 -6.770 1.00 86.12 66 LYS A CA 1
ATOM 539 C C . LYS A 1 66 ? 0.237 -18.740 -6.461 1.00 86.12 66 LYS A C 1
ATOM 541 O O . LYS A 1 66 ? 1.049 -18.371 -7.305 1.00 86.12 66 LYS A O 1
ATOM 546 N N . LEU A 1 67 ? 0.603 -19.287 -5.297 1.00 80.25 67 LEU A N 1
ATOM 547 C CA . LEU A 1 67 ? 2.011 -19.510 -4.921 1.00 80.25 67 LEU A CA 1
ATOM 548 C C . LEU A 1 67 ? 2.811 -20.272 -5.987 1.00 80.25 67 LEU A C 1
ATOM 550 O O . LEU A 1 67 ? 3.935 -19.903 -6.294 1.00 80.25 67 LEU A O 1
ATOM 554 N N . GLN A 1 68 ? 2.183 -21.266 -6.609 1.00 82.12 68 GLN A N 1
ATOM 555 C CA . GLN A 1 68 ? 2.762 -22.114 -7.659 1.00 82.12 68 GLN A CA 1
ATOM 556 C C . GLN A 1 68 ? 3.186 -21.333 -8.915 1.00 82.12 68 GLN A C 1
ATOM 558 O O . GLN A 1 68 ? 3.977 -21.825 -9.708 1.00 82.12 68 GLN A O 1
ATOM 563 N N . ALA A 1 69 ? 2.645 -20.128 -9.121 1.00 84.50 69 ALA A N 1
ATOM 564 C CA . ALA A 1 69 ? 3.004 -19.282 -10.254 1.00 84.50 69 ALA A CA 1
ATOM 565 C C . ALA A 1 69 ? 4.301 -18.487 -10.019 1.00 84.50 69 ALA A C 1
ATOM 567 O O . ALA A 1 69 ? 4.799 -17.848 -10.948 1.00 84.50 69 ALA A O 1
ATOM 568 N N . ILE A 1 70 ? 4.828 -18.478 -8.789 1.00 84.44 70 ILE A N 1
ATOM 569 C CA . ILE A 1 70 ? 6.100 -17.830 -8.471 1.00 84.44 70 ILE A CA 1
ATOM 570 C C . ILE A 1 70 ? 7.230 -18.766 -8.863 1.00 84.44 70 ILE A C 1
ATOM 572 O O . ILE A 1 70 ? 7.375 -19.851 -8.313 1.00 84.44 70 ILE A O 1
ATOM 576 N N . ILE A 1 71 ? 8.033 -18.313 -9.819 1.00 83.69 71 ILE A N 1
ATOM 577 C CA . ILE A 1 71 ? 9.140 -19.099 -10.365 1.00 83.69 71 ILE A CA 1
ATOM 578 C C . ILE A 1 71 ? 10.421 -18.862 -9.561 1.00 83.69 71 ILE A C 1
ATOM 580 O O . ILE A 1 71 ? 11.204 -19.782 -9.372 1.00 83.69 71 ILE A O 1
ATOM 584 N N . LYS A 1 72 ? 10.667 -17.617 -9.131 1.00 82.44 72 LYS A N 1
ATOM 585 C CA . LYS A 1 72 ? 11.910 -17.228 -8.458 1.00 82.44 72 LYS A CA 1
ATOM 586 C C . LYS A 1 72 ? 11.740 -15.929 -7.670 1.00 82.44 72 LYS A C 1
ATOM 588 O O . LYS A 1 72 ? 11.083 -15.004 -8.153 1.00 82.44 72 LYS A O 1
ATOM 593 N N . HIS A 1 73 ? 12.383 -15.846 -6.506 1.00 81.31 73 HIS A N 1
ATOM 594 C CA . HIS A 1 73 ? 12.584 -14.593 -5.782 1.00 81.31 73 HIS A CA 1
ATOM 595 C C . HIS A 1 73 ? 13.776 -13.820 -6.371 1.00 81.31 73 HIS A C 1
ATOM 597 O O . HIS A 1 73 ? 14.842 -14.388 -6.614 1.00 81.31 73 HIS A O 1
ATOM 603 N N . ILE A 1 74 ? 13.593 -12.526 -6.643 1.00 81.44 74 ILE A N 1
ATOM 604 C CA . ILE A 1 74 ? 14.641 -11.654 -7.188 1.00 81.44 74 ILE A CA 1
ATOM 605 C C . ILE A 1 74 ? 14.745 -10.373 -6.368 1.00 81.44 74 ILE A C 1
ATOM 607 O O . ILE A 1 74 ? 13.733 -9.780 -5.997 1.00 81.44 74 ILE A O 1
ATOM 611 N N . LYS A 1 75 ? 15.977 -9.922 -6.125 1.00 82.69 75 LYS A N 1
ATOM 612 C CA . LYS A 1 75 ? 16.237 -8.639 -5.473 1.00 82.69 75 LYS A CA 1
ATOM 613 C C . LYS A 1 75 ? 16.023 -7.513 -6.482 1.00 82.69 75 LYS A C 1
ATOM 615 O O . LYS A 1 75 ? 16.681 -7.470 -7.519 1.00 82.69 75 LYS A O 1
ATOM 620 N N . VAL A 1 76 ? 15.101 -6.609 -6.169 1.00 84.50 76 VAL A N 1
ATOM 621 C CA . VAL A 1 76 ? 14.845 -5.390 -6.943 1.00 84.50 76 VAL A CA 1
ATOM 622 C C . VAL A 1 76 ? 15.077 -4.200 -6.030 1.00 84.50 76 VAL A C 1
ATOM 624 O O . VAL A 1 76 ? 14.458 -4.105 -4.972 1.00 84.50 76 VAL A O 1
ATOM 627 N N . THR A 1 77 ? 15.951 -3.286 -6.437 1.00 83.88 77 THR A N 1
ATOM 628 C CA . THR A 1 77 ? 16.257 -2.092 -5.648 1.00 83.88 77 THR A CA 1
ATOM 629 C C . THR A 1 77 ? 15.413 -0.915 -6.121 1.00 83.88 77 THR A C 1
ATOM 631 O O . THR A 1 77 ? 15.416 -0.548 -7.296 1.00 83.88 77 THR A O 1
ATOM 634 N N . ILE A 1 78 ? 14.691 -0.294 -5.193 1.00 82.50 78 ILE A N 1
ATOM 635 C CA . ILE A 1 78 ? 13.947 0.939 -5.444 1.00 82.50 78 ILE A CA 1
ATOM 636 C C . ILE A 1 78 ? 14.884 2.115 -5.158 1.00 82.50 78 ILE A C 1
ATOM 638 O O . ILE A 1 78 ? 15.290 2.321 -4.017 1.00 82.50 78 ILE A O 1
ATOM 642 N N . LEU A 1 79 ? 15.251 2.863 -6.197 1.00 80.62 79 LEU A N 1
ATOM 643 C CA . LEU A 1 79 ? 16.246 3.930 -6.108 1.00 80.62 79 LEU A CA 1
ATOM 644 C C . LEU A 1 79 ? 15.580 5.265 -5.769 1.00 80.62 79 LEU A C 1
ATOM 646 O O . LEU A 1 79 ? 15.174 6.013 -6.658 1.00 80.62 79 LEU A O 1
ATOM 650 N N . TYR A 1 80 ? 15.459 5.550 -4.472 1.00 70.56 80 TYR A N 1
ATOM 651 C CA . TYR A 1 80 ? 14.991 6.848 -3.972 1.00 70.56 80 TYR A CA 1
ATOM 652 C C . TYR A 1 80 ? 16.041 7.960 -4.113 1.00 70.56 80 TYR A C 1
ATOM 654 O O . TYR A 1 80 ? 15.702 9.135 -4.022 1.00 70.56 80 TYR A O 1
ATOM 662 N N . ASP A 1 81 ? 17.297 7.610 -4.366 1.00 66.44 81 ASP A N 1
ATOM 663 C CA . ASP A 1 81 ? 18.364 8.541 -4.705 1.00 66.44 81 ASP A CA 1
ATOM 664 C C . ASP A 1 81 ? 19.146 8.035 -5.931 1.00 66.44 81 ASP A C 1
ATOM 666 O O . ASP A 1 81 ? 18.811 7.021 -6.551 1.00 66.44 81 ASP A O 1
ATOM 670 N N . ASN A 1 82 ? 20.163 8.791 -6.342 1.00 62.56 82 ASN A N 1
ATOM 671 C CA . ASN A 1 82 ? 20.980 8.442 -7.501 1.00 62.56 82 ASN A CA 1
ATOM 672 C C . ASN A 1 82 ? 22.179 7.543 -7.164 1.00 62.56 82 ASN A C 1
ATOM 674 O O . ASN A 1 82 ? 22.964 7.268 -8.071 1.00 62.56 82 ASN A O 1
ATOM 678 N N . ASN A 1 83 ? 22.310 7.054 -5.927 1.00 60.12 83 ASN A N 1
ATOM 679 C CA . ASN A 1 83 ? 23.440 6.223 -5.528 1.00 60.12 83 ASN A CA 1
ATOM 680 C C . ASN A 1 83 ? 23.217 4.787 -6.011 1.00 60.12 83 ASN A C 1
ATOM 682 O O . ASN A 1 83 ? 22.490 3.995 -5.411 1.00 60.12 83 ASN A O 1
ATOM 686 N N . ILE A 1 84 ? 23.832 4.452 -7.143 1.00 61.28 84 ILE A N 1
ATOM 687 C CA . ILE A 1 84 ? 23.859 3.083 -7.654 1.00 61.28 84 ILE A CA 1
ATOM 688 C C . ILE A 1 84 ? 25.085 2.399 -7.053 1.00 61.28 84 ILE A C 1
ATOM 690 O O . ILE A 1 84 ? 26.205 2.796 -7.354 1.00 61.28 84 ILE A O 1
ATOM 694 N N . MET A 1 85 ? 24.875 1.375 -6.229 1.00 60.06 85 MET A N 1
ATOM 695 C CA . MET A 1 85 ? 25.942 0.436 -5.876 1.00 60.06 85 MET A CA 1
ATOM 696 C C . MET A 1 85 ? 26.193 -0.505 -7.060 1.00 60.06 85 MET A C 1
ATOM 698 O O . MET A 1 85 ? 25.240 -0.920 -7.723 1.00 60.06 85 MET A O 1
ATOM 702 N N . GLU A 1 86 ? 27.455 -0.845 -7.317 1.00 58.53 86 GLU A N 1
ATOM 703 C CA . GLU A 1 86 ? 27.878 -1.609 -8.504 1.00 58.53 86 GLU A CA 1
ATOM 704 C C . GLU A 1 86 ? 27.239 -3.011 -8.594 1.00 58.53 86 GLU A C 1
ATOM 706 O O . GLU A 1 86 ? 27.010 -3.507 -9.695 1.00 58.53 86 GLU A O 1
ATOM 711 N N . ASP A 1 87 ? 26.810 -3.592 -7.468 1.00 64.62 87 ASP A N 1
ATOM 712 C CA . ASP A 1 87 ? 26.211 -4.937 -7.404 1.00 64.62 87 ASP A CA 1
ATOM 713 C C . ASP A 1 87 ? 24.694 -4.993 -7.693 1.00 64.62 87 ASP A C 1
ATOM 715 O O . ASP A 1 87 ? 24.047 -6.035 -7.527 1.00 64.62 87 ASP A O 1
ATOM 719 N N . ILE A 1 88 ? 24.059 -3.877 -8.070 1.00 66.69 88 ILE A N 1
ATOM 720 C CA . ILE A 1 88 ? 22.601 -3.842 -8.246 1.00 66.69 88 ILE A CA 1
ATOM 721 C C . ILE A 1 88 ? 22.191 -4.307 -9.652 1.00 66.69 88 ILE A C 1
ATOM 723 O O . ILE A 1 88 ? 22.310 -3.573 -10.628 1.00 66.69 88 ILE A O 1
ATOM 727 N N . LEU A 1 89 ? 21.592 -5.501 -9.731 1.00 78.56 89 LEU A N 1
ATOM 728 C CA . LEU A 1 89 ? 21.158 -6.116 -10.995 1.00 78.56 89 LEU A CA 1
ATOM 729 C C . LEU A 1 89 ? 19.834 -5.577 -11.563 1.00 78.56 89 LEU A C 1
ATOM 731 O O . LEU A 1 89 ? 19.662 -5.546 -12.779 1.00 78.56 89 LEU A O 1
ATOM 735 N N . ILE A 1 90 ? 18.864 -5.217 -10.711 1.00 88.19 90 ILE A N 1
ATOM 736 C CA . ILE A 1 90 ? 17.534 -4.754 -11.146 1.00 88.19 90 ILE A CA 1
ATOM 737 C C . ILE A 1 90 ? 17.110 -3.543 -10.320 1.00 88.19 90 ILE A C 1
ATOM 739 O O . ILE A 1 90 ? 17.112 -3.596 -9.087 1.00 88.19 90 ILE A O 1
ATOM 743 N N . VAL A 1 91 ? 16.699 -2.469 -11.000 1.00 90.06 91 VAL A N 1
ATOM 744 C CA . VAL A 1 91 ? 16.356 -1.187 -10.363 1.00 90.06 91 VAL A CA 1
ATOM 745 C C . VAL A 1 91 ? 15.014 -0.626 -10.811 1.00 90.06 91 VAL A C 1
ATOM 747 O O . VAL A 1 91 ? 14.616 -0.791 -11.960 1.00 90.06 91 VAL A O 1
ATOM 750 N N . ILE A 1 92 ? 14.349 0.105 -9.916 1.00 90.50 92 ILE A N 1
ATOM 751 C CA . ILE A 1 92 ? 13.162 0.915 -10.215 1.00 90.50 92 ILE A CA 1
ATOM 752 C C . ILE A 1 92 ? 13.463 2.375 -9.886 1.00 90.50 92 ILE A C 1
ATOM 754 O O . ILE A 1 92 ? 13.766 2.696 -8.738 1.00 90.50 92 ILE A O 1
ATOM 758 N N . ARG A 1 93 ? 13.311 3.266 -10.875 1.00 90.00 93 ARG A N 1
ATOM 759 C CA . ARG A 1 93 ? 13.406 4.731 -10.686 1.00 90.00 93 ARG A CA 1
ATOM 760 C C . ARG A 1 93 ? 12.136 5.482 -11.036 1.00 90.00 93 ARG A C 1
ATOM 762 O O . ARG A 1 93 ? 11.996 6.649 -10.686 1.00 90.00 93 ARG A O 1
ATOM 769 N N . GLU A 1 94 ? 11.223 4.857 -11.766 1.00 93.19 94 GLU A N 1
ATOM 770 C CA . GLU A 1 94 ? 10.039 5.527 -12.285 1.00 93.19 94 GLU A CA 1
ATOM 771 C C . GLU A 1 94 ? 8.782 4.686 -12.051 1.00 93.19 94 GLU A C 1
ATOM 773 O O . GLU A 1 94 ? 8.788 3.457 -12.175 1.00 93.19 94 GLU A O 1
ATOM 778 N N . ILE A 1 95 ? 7.684 5.381 -11.754 1.00 91.38 95 ILE A N 1
ATOM 779 C CA . ILE A 1 95 ? 6.337 4.819 -11.709 1.00 91.38 95 ILE A CA 1
ATOM 780 C C . ILE A 1 95 ? 5.569 5.252 -12.951 1.00 91.38 95 ILE A C 1
ATOM 782 O O . ILE A 1 95 ? 5.477 6.447 -13.254 1.00 91.38 95 ILE A O 1
ATOM 786 N N . LEU A 1 96 ? 4.962 4.283 -13.631 1.00 93.81 96 LEU A N 1
ATOM 787 C CA . LEU A 1 96 ? 3.978 4.510 -14.681 1.00 93.81 96 LEU A CA 1
ATOM 788 C C . LEU A 1 96 ? 2.594 4.727 -14.068 1.00 93.81 96 LEU A C 1
ATOM 790 O O . LEU A 1 96 ? 2.081 3.861 -13.364 1.00 93.81 96 LEU A O 1
ATOM 794 N N . TYR A 1 97 ? 1.969 5.855 -14.389 1.00 90.62 97 TYR A N 1
ATOM 795 C CA . TYR A 1 97 ? 0.619 6.202 -13.946 1.00 90.62 97 TYR A CA 1
ATOM 796 C C . TYR A 1 97 ? -0.178 6.851 -15.084 1.00 90.62 97 TYR A C 1
ATOM 798 O O . TYR A 1 97 ? 0.341 7.119 -16.175 1.00 90.62 97 TYR A O 1
ATOM 806 N N . LYS A 1 98 ? -1.463 7.106 -14.835 1.00 87.56 98 LYS A N 1
ATOM 807 C CA . LYS A 1 98 ? -2.394 7.704 -15.791 1.00 87.56 98 LYS A CA 1
ATOM 808 C C . LYS A 1 98 ? -3.019 8.937 -15.157 1.00 87.56 98 LYS A C 1
ATOM 810 O O . LYS A 1 98 ? -3.555 8.878 -14.058 1.00 87.56 98 LYS A O 1
ATOM 815 N N . HIS A 1 99 ? -2.960 10.055 -15.866 1.00 83.81 99 HIS A N 1
ATOM 816 C CA . HIS A 1 99 ? -3.539 11.319 -15.426 1.00 83.81 99 HIS A CA 1
ATOM 817 C C . HIS A 1 99 ? -4.253 11.983 -16.594 1.00 83.81 99 HIS A C 1
ATOM 819 O O . HIS A 1 99 ? -3.667 12.134 -17.669 1.00 83.81 99 HIS A O 1
ATOM 825 N N . ASN A 1 100 ? -5.514 12.369 -16.394 1.00 83.56 100 ASN A N 1
ATOM 826 C CA . ASN A 1 100 ? -6.402 12.873 -17.450 1.00 83.56 100 ASN A CA 1
ATOM 827 C C . ASN A 1 100 ? -6.370 11.966 -18.689 1.00 83.56 100 ASN A C 1
ATOM 829 O O . ASN A 1 100 ? -6.139 12.413 -19.810 1.00 83.56 100 ASN A O 1
ATOM 833 N N . ASN A 1 101 ? -6.496 10.657 -18.451 1.00 85.06 101 ASN A N 1
ATOM 834 C CA . ASN A 1 101 ? -6.407 9.593 -19.450 1.00 85.06 101 ASN A CA 1
ATOM 835 C C . ASN A 1 101 ? -5.099 9.497 -20.259 1.00 85.06 101 ASN A C 1
ATOM 837 O O . ASN A 1 101 ? -5.007 8.666 -21.161 1.00 85.06 101 ASN A O 1
ATOM 841 N N . LYS A 1 102 ? -4.056 10.255 -19.908 1.00 89.19 102 LYS A N 1
ATOM 842 C CA . LYS A 1 102 ? -2.740 10.194 -20.552 1.00 89.19 102 LYS A CA 1
ATOM 843 C C . LYS A 1 102 ? -1.747 9.450 -19.666 1.00 89.19 102 LYS A C 1
ATOM 845 O O . LYS A 1 102 ? -1.650 9.720 -18.469 1.00 89.19 102 LYS A O 1
ATOM 850 N N . TRP A 1 103 ? -1.002 8.526 -20.266 1.00 92.69 103 TRP A N 1
ATOM 851 C CA . TRP A 1 103 ? 0.103 7.844 -19.600 1.00 92.69 103 TRP A CA 1
ATOM 852 C C . TRP A 1 103 ? 1.243 8.815 -19.327 1.00 92.69 103 TRP A C 1
ATOM 854 O O . TRP A 1 103 ? 1.643 9.576 -20.211 1.00 92.69 103 TRP A O 1
ATOM 864 N N . LYS A 1 104 ? 1.771 8.766 -18.110 1.00 92.38 104 LYS A N 1
ATOM 865 C CA . LYS A 1 104 ? 2.887 9.590 -17.662 1.00 92.38 104 LYS A CA 1
ATOM 866 C C . LYS A 1 104 ? 3.812 8.766 -16.775 1.00 92.38 104 LYS A C 1
ATOM 868 O O . LYS A 1 104 ? 3.404 7.767 -16.187 1.00 92.38 104 LYS A O 1
ATOM 873 N N . LEU A 1 105 ? 5.057 9.212 -16.677 1.00 92.12 105 LEU A N 1
ATOM 874 C CA . LEU A 1 105 ? 6.038 8.678 -15.741 1.00 92.12 105 LEU A CA 1
ATOM 875 C C . LEU A 1 105 ? 6.324 9.727 -14.681 1.00 92.12 105 LEU A C 1
ATOM 877 O O . LEU A 1 105 ? 6.337 10.924 -14.972 1.00 92.12 105 LEU A O 1
ATOM 881 N N . ARG A 1 106 ? 6.513 9.276 -13.447 1.00 88.94 106 ARG A N 1
ATOM 882 C CA . ARG A 1 106 ? 7.053 10.104 -12.372 1.00 88.94 106 ARG A CA 1
ATOM 883 C C . ARG A 1 106 ? 8.228 9.390 -11.745 1.00 88.94 106 ARG A C 1
ATOM 885 O O . ARG A 1 106 ? 8.239 8.161 -11.703 1.00 88.94 106 ARG A O 1
ATOM 892 N N . ASN A 1 107 ? 9.196 10.162 -11.265 1.00 86.75 107 ASN A N 1
ATOM 893 C CA . ASN A 1 107 ? 10.278 9.608 -10.469 1.00 86.75 107 ASN A CA 1
ATOM 894 C C . ASN A 1 107 ? 9.680 8.904 -9.234 1.00 86.75 107 ASN A C 1
ATOM 896 O O . ASN A 1 107 ? 8.674 9.350 -8.680 1.00 86.75 107 ASN A O 1
ATOM 900 N N . ILE A 1 108 ? 10.270 7.783 -8.840 1.00 81.19 108 ILE A N 1
ATOM 901 C CA . ILE A 1 108 ? 9.924 6.999 -7.655 1.00 81.19 108 ILE A CA 1
ATOM 902 C C . ILE A 1 108 ? 10.097 7.803 -6.361 1.00 81.19 108 ILE A C 1
ATOM 904 O O . ILE A 1 108 ? 9.388 7.554 -5.386 1.00 81.19 108 ILE A O 1
ATOM 908 N N . THR A 1 109 ? 10.933 8.845 -6.380 1.00 74.50 109 THR A N 1
ATOM 909 C CA . THR A 1 109 ? 10.980 9.881 -5.341 1.00 74.50 109 THR A CA 1
ATOM 910 C C . THR A 1 109 ? 9.659 10.609 -5.176 1.00 74.50 109 THR A C 1
ATOM 912 O O . THR A 1 109 ? 9.431 11.183 -4.132 1.00 74.50 109 THR A O 1
ATOM 915 N N . TYR A 1 110 ? 8.767 10.575 -6.163 1.00 71.75 110 TYR A N 1
ATOM 916 C CA . TYR A 1 110 ? 7.401 11.089 -6.087 1.00 71.75 110 TYR A CA 1
ATOM 917 C C . TYR A 1 110 ? 6.373 9.958 -6.042 1.00 71.75 110 TYR A C 1
ATOM 919 O O . TYR A 1 110 ? 5.204 10.159 -6.371 1.00 71.75 110 TYR A O 1
ATOM 927 N N . SER A 1 111 ? 6.776 8.746 -5.657 1.00 63.84 111 SER A N 1
ATOM 928 C CA . SER A 1 111 ? 5.8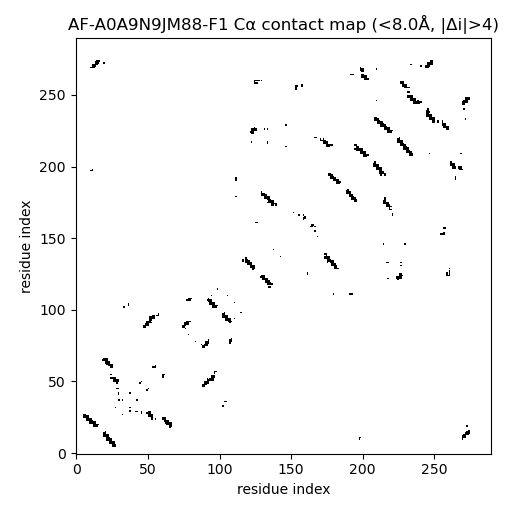69 7.601 -5.499 1.00 63.84 111 SER A CA 1
ATOM 929 C C . SER A 1 111 ? 4.638 7.937 -4.661 1.00 63.84 111 SER A C 1
ATOM 931 O O . SER A 1 111 ? 3.533 7.512 -4.994 1.00 63.84 111 SER A O 1
ATOM 933 N N . TYR A 1 112 ? 4.841 8.795 -3.667 1.00 58.06 112 TYR A N 1
ATOM 934 C CA . TYR A 1 112 ? 3.882 9.302 -2.695 1.00 58.06 112 TYR A CA 1
ATOM 935 C C . TYR A 1 112 ? 3.171 10.618 -3.084 1.00 58.06 112 TYR A C 1
ATOM 937 O O . TYR A 1 112 ? 2.343 11.097 -2.309 1.00 58.06 112 TYR A O 1
ATOM 945 N N . LYS A 1 113 ? 3.494 11.214 -4.247 1.00 58.22 113 LYS A N 1
ATOM 946 C CA . LYS A 1 113 ? 2.813 12.388 -4.826 1.00 58.22 113 LYS A CA 1
ATOM 947 C C . LYS A 1 113 ? 2.149 11.992 -6.147 1.00 58.22 113 LYS A C 1
ATOM 949 O O . LYS A 1 113 ? 2.753 12.100 -7.217 1.00 58.22 113 LYS A O 1
ATOM 954 N N . HIS A 1 114 ? 0.917 11.492 -6.094 1.00 56.69 114 HIS A N 1
ATOM 955 C CA . HIS A 1 114 ? 0.120 11.323 -7.304 1.00 56.69 114 HIS A CA 1
ATOM 956 C C . HIS A 1 114 ? -0.311 12.710 -7.829 1.00 56.69 114 HIS A C 1
ATOM 958 O O . HIS A 1 114 ? -0.860 13.502 -7.078 1.00 56.69 114 HIS A O 1
ATOM 964 N N . PRO A 1 115 ? -0.138 13.052 -9.115 1.00 53.47 115 PRO A N 1
ATOM 965 C CA . PRO A 1 115 ? -0.492 14.391 -9.615 1.00 53.47 115 PRO A CA 1
ATOM 966 C C . PRO A 1 115 ? -1.990 14.719 -9.616 1.00 53.47 115 PRO A C 1
ATOM 968 O O . PRO A 1 115 ? -2.358 15.858 -9.860 1.00 53.47 115 PRO A O 1
ATOM 971 N N . SER A 1 116 ? -2.855 13.732 -9.363 1.00 52.94 116 SER A N 1
ATOM 972 C CA . SER A 1 116 ? -4.297 13.944 -9.160 1.00 52.94 116 SER A CA 1
ATOM 973 C C . SER A 1 116 ? -4.658 14.244 -7.696 1.00 52.94 116 SER A C 1
ATOM 975 O O . SER A 1 116 ? -5.802 14.044 -7.299 1.00 52.94 116 SER A O 1
ATOM 977 N N . GLU A 1 117 ? -3.687 14.641 -6.873 1.00 55.47 117 GLU A N 1
ATOM 978 C CA . GLU A 1 117 ? -3.822 14.959 -5.443 1.00 55.47 117 GLU A CA 1
ATOM 979 C C . GLU A 1 117 ? -4.532 16.291 -5.168 1.00 55.47 117 GLU A C 1
ATOM 981 O O . GLU A 1 117 ? -4.210 16.979 -4.211 1.00 55.47 117 GLU A O 1
ATOM 986 N N . ASN A 1 118 ? -5.518 16.672 -5.975 1.00 49.59 118 ASN A N 1
ATOM 987 C CA . ASN A 1 118 ? -6.282 17.890 -5.698 1.00 49.59 118 ASN A CA 1
ATOM 988 C C . ASN A 1 118 ? -7.270 17.698 -4.527 1.00 49.59 118 ASN A C 1
ATOM 990 O O . ASN A 1 118 ? -7.665 18.677 -3.904 1.00 49.59 118 ASN A O 1
ATOM 994 N N . ASP A 1 119 ? -7.597 16.449 -4.167 1.00 54.09 119 ASP A N 1
ATOM 995 C CA . ASP A 1 119 ? -8.468 16.108 -3.032 1.00 54.09 119 ASP A CA 1
ATOM 996 C C . ASP A 1 119 ? -7.643 15.771 -1.778 1.00 54.09 119 ASP A C 1
ATOM 998 O O . ASP A 1 119 ? -7.611 14.623 -1.319 1.00 54.09 119 ASP A O 1
ATOM 1002 N N . ILE A 1 120 ? -6.923 16.758 -1.243 1.00 59.22 120 ILE A N 1
ATOM 1003 C CA . ILE A 1 120 ? -6.205 16.631 0.032 1.00 59.22 120 ILE A CA 1
ATOM 1004 C C . ILE A 1 120 ? -7.136 17.104 1.142 1.00 59.22 120 ILE A C 1
ATOM 1006 O O . ILE A 1 120 ? -7.453 18.285 1.245 1.00 59.22 120 ILE A O 1
ATOM 1010 N N . ASN A 1 121 ? -7.533 16.180 2.014 1.00 69.38 121 ASN A N 1
ATOM 1011 C CA . ASN A 1 121 ? -8.127 16.538 3.295 1.00 69.38 121 ASN A CA 1
ATOM 1012 C C . ASN A 1 121 ? -7.038 16.489 4.364 1.00 69.38 121 ASN A C 1
ATOM 1014 O O . ASN A 1 121 ? -6.564 15.408 4.720 1.00 69.38 121 ASN A O 1
ATOM 1018 N N . GLU A 1 122 ? -6.624 17.659 4.840 1.00 78.00 122 GLU A N 1
ATOM 1019 C CA . GLU A 1 122 ? -5.661 17.771 5.930 1.00 78.00 122 GLU A CA 1
ATOM 1020 C C . GLU A 1 122 ? -6.357 17.529 7.268 1.00 78.00 122 GLU A C 1
ATOM 1022 O O . GLU A 1 122 ? -7.353 18.173 7.600 1.00 78.00 122 GLU A O 1
ATOM 1027 N N . VAL A 1 123 ? -5.841 16.559 8.012 1.00 78.50 123 VAL A N 1
ATOM 1028 C CA . VAL A 1 123 ? -6.397 16.087 9.279 1.00 78.50 123 VAL A CA 1
ATOM 1029 C C . VAL A 1 123 ? -5.277 15.806 10.269 1.00 78.50 123 VAL A C 1
ATOM 1031 O O . VAL A 1 123 ? -4.106 15.730 9.897 1.00 78.50 123 VAL A O 1
ATOM 1034 N N . TYR A 1 124 ? -5.637 15.629 11.532 1.00 80.88 124 TYR A N 1
ATOM 1035 C CA . TYR A 1 124 ? -4.697 15.341 12.605 1.00 80.88 124 TYR A CA 1
ATOM 1036 C C . TYR A 1 124 ? -4.794 13.880 13.045 1.00 80.88 124 TYR A C 1
ATOM 1038 O O . TYR A 1 124 ? -5.831 13.226 12.901 1.00 80.88 124 TYR A O 1
ATOM 1046 N N . SER A 1 125 ? -3.705 13.347 13.588 1.00 78.31 125 SER A N 1
ATOM 1047 C CA . SER A 1 125 ? -3.800 12.151 14.424 1.00 78.31 125 SER A CA 1
ATOM 1048 C C . SER A 1 125 ? -4.455 12.501 15.765 1.00 78.31 125 SER A C 1
ATOM 1050 O O . SER A 1 125 ? -4.359 13.632 16.238 1.00 78.31 125 SER A O 1
ATOM 1052 N N . LEU A 1 126 ? -5.131 11.521 16.370 1.00 76.06 126 LEU A N 1
ATOM 1053 C CA . LEU A 1 126 ? -5.716 11.667 17.700 1.00 76.06 126 LEU A CA 1
ATOM 1054 C C . LEU A 1 126 ? -4.653 11.808 18.804 1.00 76.06 126 LEU A C 1
ATOM 1056 O O . LEU A 1 126 ? -4.821 12.611 19.717 1.00 76.06 126 LEU A O 1
ATOM 1060 N N . ASP A 1 127 ? -3.570 11.034 18.708 1.00 71.62 127 ASP A N 1
ATOM 1061 C CA . ASP A 1 127 ? -2.605 10.836 19.802 1.00 71.62 127 ASP A CA 1
ATOM 1062 C C . ASP A 1 127 ? -1.314 11.642 19.611 1.00 71.62 127 ASP A C 1
ATOM 1064 O O . ASP A 1 127 ? -0.500 11.768 20.524 1.00 71.62 127 ASP A O 1
ATOM 1068 N N . LYS A 1 128 ? -1.087 12.153 18.397 1.00 69.88 128 LYS A N 1
ATOM 1069 C CA . LYS A 1 128 ? 0.105 12.921 18.032 1.00 69.88 128 LYS A CA 1
ATOM 1070 C C . LYS A 1 128 ? -0.301 14.104 17.163 1.00 69.88 128 LYS A C 1
ATOM 1072 O O . LYS A 1 128 ? -1.167 13.965 16.303 1.00 69.88 128 LYS A O 1
ATOM 1077 N N . TYR A 1 129 ? 0.403 15.227 17.288 1.00 70.94 129 TYR A N 1
ATOM 1078 C CA . TYR A 1 129 ? 0.282 16.376 16.379 1.00 70.94 129 TYR A CA 1
ATOM 1079 C C . TYR A 1 129 ? 0.927 16.089 15.010 1.00 70.94 129 TYR A C 1
ATOM 1081 O O . TYR A 1 129 ? 1.778 16.827 14.526 1.00 70.94 129 TYR A O 1
ATOM 1089 N N . ILE A 1 130 ? 0.535 14.979 14.382 1.00 79.25 130 ILE A N 1
ATOM 1090 C CA . ILE A 1 130 ? 0.963 14.596 13.040 1.00 79.25 130 ILE A CA 1
ATOM 1091 C C . ILE A 1 130 ? -0.111 15.043 12.062 1.00 79.25 130 ILE A C 1
ATOM 1093 O O . ILE A 1 130 ? -1.278 14.659 12.181 1.00 79.25 130 ILE A O 1
ATOM 1097 N N . LYS A 1 131 ? 0.312 15.827 11.072 1.00 85.12 131 LYS A N 1
ATOM 1098 C CA . LYS A 1 131 ? -0.511 16.215 9.932 1.00 85.12 131 LYS A CA 1
ATOM 1099 C C . LYS A 1 131 ? -0.617 15.047 8.954 1.00 85.12 131 LYS A C 1
ATOM 1101 O O . LYS A 1 131 ? 0.390 14.507 8.495 1.00 85.12 131 LYS A O 1
ATOM 1106 N N . ILE A 1 132 ? -1.846 14.669 8.637 1.00 87.00 132 ILE A N 1
ATOM 1107 C CA . ILE A 1 132 ? -2.184 13.558 7.753 1.00 87.00 132 ILE A CA 1
ATOM 1108 C C . ILE A 1 132 ? -2.973 14.121 6.576 1.00 87.00 132 ILE A C 1
ATOM 1110 O O . ILE A 1 132 ? -3.893 14.915 6.745 1.00 87.00 132 ILE A O 1
ATOM 1114 N N . SER A 1 133 ? -2.628 13.695 5.370 1.00 87.12 133 SER A N 1
ATOM 1115 C CA . SER A 1 133 ? -3.400 13.966 4.164 1.00 87.12 133 SER A CA 1
ATOM 1116 C C . SER A 1 133 ? -4.210 12.728 3.801 1.00 87.12 133 SER A C 1
ATOM 1118 O O . SER A 1 133 ? -3.639 11.703 3.421 1.00 87.12 133 SER A O 1
ATOM 1120 N N . LEU A 1 134 ? -5.534 12.820 3.899 1.00 87.06 134 LEU A N 1
ATOM 1121 C CA . LEU A 1 134 ? -6.459 11.802 3.403 1.00 87.06 134 LEU A CA 1
ATOM 1122 C C . LEU A 1 134 ? -6.782 12.081 1.937 1.00 87.06 134 LEU A C 1
ATOM 1124 O O . LEU A 1 134 ? -7.109 13.216 1.582 1.00 87.06 134 LEU A O 1
ATOM 1128 N N . LYS A 1 135 ? -6.667 11.055 1.089 1.00 85.25 135 LYS A N 1
ATOM 1129 C CA . LYS A 1 135 ? -6.691 11.206 -0.370 1.00 85.25 135 LYS A CA 1
ATOM 1130 C C . LYS A 1 135 ? -7.650 10.215 -1.026 1.00 85.25 135 LYS A C 1
ATOM 1132 O O . LYS A 1 135 ? -7.812 9.078 -0.575 1.00 85.25 135 LYS A O 1
ATOM 1137 N N . LYS A 1 136 ? -8.278 10.664 -2.118 1.00 82.69 136 LYS A N 1
ATOM 1138 C CA . LYS A 1 136 ? -9.293 9.934 -2.898 1.00 82.69 136 LYS A CA 1
ATOM 1139 C C . LYS A 1 136 ? -10.450 9.422 -2.053 1.00 82.69 136 LYS A C 1
ATOM 1141 O O . LYS A 1 136 ? -10.494 8.252 -1.660 1.00 82.69 136 LYS A O 1
ATOM 1146 N N . GLN A 1 137 ? -11.398 10.318 -1.808 1.00 86.44 137 GLN A N 1
ATOM 1147 C CA . GLN A 1 137 ? -12.609 9.998 -1.073 1.00 86.44 137 GLN A CA 1
ATOM 1148 C C . GLN A 1 137 ? -13.395 8.873 -1.766 1.00 86.44 137 GLN A C 1
ATOM 1150 O O . GLN A 1 137 ? -13.575 8.857 -2.984 1.00 86.44 137 GLN A O 1
ATOM 1155 N N . ILE A 1 138 ? -13.858 7.916 -0.971 1.00 86.81 138 ILE A N 1
ATOM 1156 C CA . ILE A 1 138 ? -14.699 6.803 -1.397 1.00 86.81 138 ILE A CA 1
ATOM 1157 C C . ILE A 1 138 ? -16.145 7.162 -1.064 1.00 86.81 138 ILE A C 1
ATOM 1159 O O . ILE A 1 138 ? -16.467 7.527 0.068 1.00 86.81 138 ILE A O 1
ATOM 1163 N N . LEU A 1 139 ? -17.033 7.031 -2.051 1.00 84.06 139 LEU A N 1
ATOM 1164 C CA . LEU A 1 139 ? -18.467 7.204 -1.833 1.00 84.06 139 LEU A CA 1
ATOM 1165 C C . LEU A 1 139 ? -18.973 6.165 -0.829 1.00 84.06 139 LEU A C 1
ATOM 1167 O O . LEU A 1 139 ? -18.710 4.975 -0.989 1.00 84.06 139 LEU A O 1
ATOM 1171 N N . ARG A 1 140 ? -19.761 6.602 0.159 1.00 79.25 140 ARG A N 1
ATOM 1172 C CA . ARG A 1 140 ? -20.270 5.744 1.244 1.00 79.25 140 ARG A CA 1
ATOM 1173 C C . ARG A 1 140 ? -20.977 4.480 0.741 1.00 79.25 140 ARG A C 1
ATOM 1175 O O . ARG A 1 140 ? -20.768 3.419 1.307 1.00 79.25 140 ARG A O 1
ATOM 1182 N N . ARG A 1 141 ? -21.731 4.571 -0.360 1.00 80.25 141 ARG A N 1
ATOM 1183 C CA . ARG A 1 141 ? -22.407 3.426 -1.007 1.00 80.25 141 ARG A CA 1
ATOM 1184 C C . ARG A 1 141 ? -21.467 2.302 -1.472 1.00 80.25 141 ARG A C 1
ATOM 1186 O O . ARG A 1 141 ? -21.921 1.194 -1.710 1.00 80.25 141 ARG A O 1
ATOM 1193 N N . ASN A 1 142 ? -20.172 2.587 -1.618 1.00 83.88 142 ASN A N 1
ATOM 1194 C CA . ASN A 1 142 ? -19.156 1.610 -2.017 1.00 83.88 142 ASN A CA 1
ATOM 1195 C C . ASN A 1 142 ? -18.456 0.965 -0.805 1.00 83.88 142 ASN A C 1
ATOM 1197 O O . ASN A 1 142 ? -17.570 0.128 -0.985 1.00 83.88 142 ASN A O 1
ATOM 1201 N N . ILE A 1 143 ? -18.805 1.369 0.421 1.00 83.56 143 ILE A N 1
ATOM 1202 C CA . ILE A 1 143 ? -18.286 0.789 1.660 1.00 83.56 143 ILE A CA 1
ATOM 1203 C C . ILE A 1 143 ? -19.195 -0.366 2.066 1.00 83.56 143 ILE A C 1
ATOM 1205 O O . ILE A 1 143 ? -20.413 -0.223 2.113 1.00 83.56 143 ILE A O 1
ATOM 1209 N N . LYS A 1 144 ? -18.597 -1.521 2.363 1.00 82.25 144 LYS A N 1
ATOM 1210 C CA . LYS A 1 144 ? -19.339 -2.704 2.810 1.00 82.25 144 LYS A CA 1
ATOM 1211 C C . LYS A 1 144 ? -19.985 -2.443 4.168 1.00 82.25 144 LYS A C 1
ATOM 1213 O O . LYS A 1 144 ? -19.315 -1.958 5.076 1.00 82.25 144 LYS A O 1
ATOM 1218 N N . GLU A 1 145 ? -21.236 -2.854 4.344 1.00 78.50 145 GLU A N 1
ATOM 1219 C CA . GLU A 1 145 ? -21.970 -2.681 5.608 1.00 78.50 145 GLU A CA 1
ATOM 1220 C C . GLU A 1 145 ? -21.275 -3.344 6.808 1.00 78.50 145 GLU A C 1
ATOM 1222 O O . GLU A 1 145 ? -21.287 -2.794 7.906 1.00 78.50 145 GLU A O 1
ATOM 1227 N N . SER A 1 146 ? -20.557 -4.452 6.595 1.00 77.75 146 SER A N 1
ATOM 1228 C CA . SER A 1 146 ? -19.756 -5.129 7.632 1.00 77.75 146 SER A CA 1
ATOM 1229 C C . SER A 1 146 ? -18.659 -4.249 8.257 1.00 77.75 146 SER A C 1
ATOM 1231 O O . SER A 1 146 ? -18.191 -4.509 9.366 1.00 77.75 146 SER A O 1
ATOM 1233 N N . ILE A 1 147 ? -18.223 -3.204 7.548 1.00 76.44 147 ILE A N 1
ATOM 1234 C CA . ILE A 1 147 ? -17.251 -2.216 8.042 1.00 76.44 147 ILE A CA 1
ATOM 1235 C C . ILE A 1 147 ? -17.924 -1.236 9.013 1.00 76.44 147 ILE A C 1
ATOM 1237 O O . ILE A 1 147 ? -17.263 -0.654 9.867 1.00 76.44 147 ILE A O 1
ATOM 1241 N N . LEU A 1 148 ? -19.239 -1.051 8.893 1.00 78.38 148 LEU A N 1
ATOM 1242 C CA . LEU A 1 148 ? -20.005 -0.059 9.644 1.00 78.38 148 LEU A CA 1
ATOM 1243 C C . LEU A 1 148 ? -20.728 -0.647 10.864 1.00 78.38 148 LEU A C 1
ATOM 1245 O O . LEU A 1 148 ? -21.141 0.118 11.729 1.00 78.38 148 LEU A O 1
ATOM 1249 N N . SER A 1 149 ? -20.861 -1.974 10.947 1.00 76.12 149 SER A N 1
ATOM 1250 C CA . SER A 1 149 ? -21.734 -2.669 11.908 1.00 76.12 149 SER A CA 1
ATOM 1251 C C . SER A 1 149 ? -21.476 -2.359 13.390 1.00 76.12 149 SER A C 1
ATOM 1253 O O . SER A 1 149 ? -22.430 -2.267 14.147 1.00 76.12 149 SER A O 1
ATOM 1255 N N . ASP A 1 150 ? -20.220 -2.164 13.803 1.00 77.50 150 ASP A N 1
ATOM 1256 C CA . ASP A 1 150 ? -19.831 -1.829 15.191 1.00 77.50 150 ASP A CA 1
ATOM 1257 C C . ASP A 1 150 ? -19.156 -0.444 15.307 1.00 77.50 150 ASP A C 1
ATOM 1259 O O . ASP A 1 150 ? -18.585 -0.080 16.334 1.00 77.50 150 ASP A O 1
ATOM 1263 N N . PHE A 1 151 ? -19.164 0.322 14.212 1.00 80.69 151 PHE A N 1
ATOM 1264 C CA . PHE A 1 151 ? -18.274 1.468 14.030 1.00 80.69 151 PHE A CA 1
ATOM 1265 C C . PHE A 1 151 ? -18.447 2.524 15.127 1.00 80.69 151 PHE A C 1
ATOM 1267 O O . PHE A 1 151 ? -17.471 3.115 15.592 1.00 80.69 151 PHE A O 1
ATOM 1274 N N . LYS A 1 152 ? -19.703 2.756 15.526 1.00 79.38 152 LYS A N 1
ATOM 1275 C CA . LYS A 1 152 ? -20.079 3.756 16.525 1.00 79.38 152 LYS A CA 1
ATOM 1276 C C . LYS A 1 152 ? -19.466 3.432 17.890 1.00 79.38 152 LYS A C 1
ATOM 1278 O O . LYS A 1 152 ? -18.744 4.260 18.434 1.00 79.38 152 LYS A O 1
ATOM 1283 N N . GLU A 1 153 ? -19.687 2.214 18.374 1.00 80.31 153 GLU A N 1
ATOM 1284 C CA . GLU A 1 153 ? -19.182 1.724 19.660 1.00 80.31 153 GLU A CA 1
ATOM 1285 C C . GLU A 1 153 ? -17.647 1.775 19.716 1.00 80.31 153 GLU A C 1
ATOM 1287 O O . GLU A 1 153 ? -17.054 2.270 20.673 1.00 80.31 153 GLU A O 1
ATOM 1292 N N . GLN A 1 154 ? -16.980 1.349 18.640 1.00 83.19 154 GLN A N 1
ATOM 1293 C CA . GLN A 1 154 ? -15.517 1.338 18.576 1.00 83.19 154 GLN A CA 1
ATOM 1294 C C . GLN A 1 154 ? -14.894 2.740 18.587 1.00 83.19 154 GLN A C 1
ATOM 1296 O O . GLN A 1 154 ? -13.849 2.949 19.210 1.00 83.19 154 GLN A O 1
ATOM 1301 N N . ILE A 1 155 ? -15.520 3.710 17.914 1.00 80.06 155 ILE A N 1
ATOM 1302 C CA . ILE A 1 155 ? -15.076 5.108 17.959 1.00 80.06 155 ILE A CA 1
ATOM 1303 C C . ILE A 1 155 ? -15.324 5.722 19.337 1.00 80.06 155 ILE A C 1
ATOM 1305 O O . ILE A 1 155 ? -14.454 6.436 19.837 1.00 80.06 155 ILE A O 1
ATOM 1309 N N . GLU A 1 156 ? -16.467 5.440 19.966 1.00 78.50 156 GLU A N 1
ATOM 1310 C CA . GLU A 1 156 ? -16.772 5.911 21.321 1.00 78.50 156 GLU A CA 1
ATOM 1311 C C . GLU A 1 156 ? -15.727 5.419 22.325 1.00 78.50 156 GLU A C 1
ATOM 1313 O O . GLU A 1 156 ? -15.144 6.232 23.044 1.00 78.50 156 GLU A O 1
ATOM 1318 N N . LEU A 1 157 ? -15.409 4.120 22.305 1.00 77.38 157 LEU A N 1
ATOM 1319 C CA . LEU A 1 157 ? -14.373 3.515 23.147 1.00 77.38 157 LEU A CA 1
ATOM 1320 C C . LEU A 1 157 ? -12.993 4.149 22.931 1.00 77.38 157 LEU A C 1
ATOM 1322 O O . LEU A 1 157 ? -12.244 4.388 23.882 1.00 77.38 157 LEU A O 1
ATOM 1326 N N . LEU A 1 158 ? -12.631 4.419 21.677 1.00 78.06 158 LEU A N 1
ATOM 1327 C CA . LEU A 1 158 ? -11.340 5.008 21.342 1.00 78.06 158 LEU A CA 1
ATOM 1328 C C . LEU A 1 158 ? -11.241 6.465 21.819 1.00 78.06 158 LEU A C 1
ATOM 1330 O O . LEU A 1 158 ? -10.231 6.851 22.407 1.00 78.06 158 LEU A O 1
ATOM 1334 N N . LEU A 1 159 ? -12.300 7.255 21.622 1.00 73.62 159 LEU A N 1
ATOM 1335 C CA . LEU A 1 159 ? -12.335 8.660 22.024 1.00 73.62 159 LEU A CA 1
ATOM 1336 C C . LEU A 1 159 ? -12.448 8.835 23.543 1.00 73.62 159 LEU A C 1
ATOM 1338 O O . LEU A 1 159 ? -11.781 9.713 24.092 1.00 73.62 159 LEU A O 1
ATOM 1342 N N . TYR A 1 160 ? -13.211 7.983 24.232 1.00 68.75 160 TYR A N 1
ATOM 1343 C CA . TYR A 1 160 ? -13.326 8.000 25.693 1.00 68.75 160 TYR A CA 1
ATOM 1344 C C . TYR A 1 160 ? -11.956 7.881 26.378 1.00 68.75 160 TYR A C 1
ATOM 1346 O O . TYR A 1 160 ? -11.618 8.680 27.250 1.00 68.75 160 TYR A O 1
ATOM 1354 N N . ASN A 1 161 ? -11.115 6.961 25.901 1.00 65.69 161 ASN A N 1
ATOM 1355 C CA . ASN A 1 161 ? -9.768 6.743 26.439 1.00 65.69 161 ASN A CA 1
ATOM 1356 C C . ASN A 1 161 ? -8.784 7.899 26.161 1.00 65.69 161 ASN A C 1
ATOM 1358 O O . ASN A 1 161 ? -7.746 7.998 26.809 1.00 65.69 161 ASN A O 1
ATOM 1362 N N . SER A 1 162 ? -9.098 8.785 25.211 1.00 61.22 162 SER A N 1
ATOM 1363 C CA . SER A 1 162 ? -8.210 9.861 24.734 1.00 61.22 162 SER A CA 1
ATOM 1364 C C . SER A 1 162 ? -8.450 11.242 25.376 1.00 61.22 162 SER A C 1
ATOM 1366 O O . SER A 1 162 ? -7.914 12.235 24.897 1.00 61.22 162 SER A O 1
ATOM 1368 N N . ARG A 1 163 ? -9.228 11.333 26.470 1.00 59.41 163 ARG A N 1
ATOM 1369 C CA . ARG A 1 163 ? -9.637 12.588 27.161 1.00 59.41 163 ARG A CA 1
ATOM 1370 C C . ARG A 1 163 ? -10.584 13.511 26.369 1.00 59.41 163 ARG A C 1
ATOM 1372 O O . ARG A 1 163 ? -10.971 14.562 26.875 1.00 59.41 163 ARG A O 1
ATOM 1379 N N . TYR A 1 164 ? -11.032 13.122 25.173 1.00 58.22 164 TYR A N 1
ATOM 1380 C CA . TYR A 1 164 ? -12.005 13.881 24.373 1.00 58.22 164 TYR A CA 1
ATOM 1381 C C . TYR A 1 164 ? -13.454 13.514 24.755 1.00 58.22 164 TYR A C 1
ATOM 1383 O O . TYR A 1 164 ? -14.150 12.812 24.015 1.00 58.22 164 TYR A O 1
ATOM 1391 N N . LEU A 1 165 ? -13.916 14.001 25.913 1.00 48.47 165 LEU A N 1
ATOM 1392 C CA . LEU A 1 165 ? -15.247 13.728 26.479 1.00 48.47 165 LEU A CA 1
ATOM 1393 C C . LEU A 1 165 ? -16.420 14.134 25.560 1.00 48.47 165 LEU A C 1
ATOM 1395 O O . LEU A 1 165 ? -16.393 15.171 24.899 1.00 48.47 165 LEU A O 1
ATOM 1399 N N . SER A 1 166 ? -17.463 13.291 25.569 1.00 55.47 166 SER A N 1
ATOM 1400 C CA . SER A 1 166 ? -18.776 13.383 24.890 1.00 55.47 166 SER A CA 1
ATOM 1401 C C . SER A 1 166 ? -18.740 13.451 23.356 1.00 55.47 166 SER A C 1
ATOM 1403 O O . SER A 1 166 ? -18.164 14.360 22.764 1.00 55.47 166 SER A O 1
ATOM 1405 N N . VAL A 1 167 ? -19.298 12.442 22.678 1.00 52.22 167 VAL A N 1
ATOM 1406 C CA . VAL A 1 167 ? -19.296 12.341 21.210 1.00 52.22 167 VAL A CA 1
ATOM 1407 C C . VAL A 1 167 ? -20.698 12.632 20.679 1.00 52.22 167 VAL A C 1
ATOM 1409 O O . VAL A 1 167 ? -21.623 11.878 20.956 1.00 52.22 167 VAL A O 1
ATOM 1412 N N . ASP A 1 168 ? -20.851 13.683 19.873 1.00 54.28 168 ASP A N 1
ATOM 1413 C CA . ASP A 1 168 ? -21.956 13.733 18.917 1.00 54.28 168 ASP A CA 1
ATOM 1414 C C . ASP A 1 168 ? -21.555 12.901 17.686 1.00 54.28 168 ASP A C 1
ATOM 1416 O O . ASP A 1 168 ? -20.625 13.254 16.951 1.00 54.28 168 ASP A O 1
ATOM 1420 N N . LEU A 1 169 ? -22.211 11.750 17.516 1.00 58.66 169 LEU A N 1
ATOM 1421 C CA . LEU A 1 169 ? -22.028 10.816 16.394 1.00 58.66 169 LEU A CA 1
ATOM 1422 C C . LEU A 1 169 ? -23.009 11.050 15.249 1.00 58.66 169 LEU A C 1
ATOM 1424 O O . LEU A 1 169 ? -23.120 10.213 14.354 1.00 58.66 169 LEU A O 1
ATOM 1428 N N . SER A 1 170 ? -23.697 12.194 15.244 1.00 56.84 170 SER A N 1
ATOM 1429 C CA . SER A 1 170 ? -24.602 12.590 14.163 1.00 56.84 170 SER A CA 1
ATOM 1430 C C . SER A 1 170 ? -23.907 12.672 12.797 1.00 56.84 170 SER A C 1
ATOM 1432 O O . SER A 1 170 ? -24.545 12.488 11.759 1.00 56.84 170 SER A O 1
ATOM 1434 N N . ARG A 1 171 ? -22.587 12.915 12.765 1.00 68.56 171 ARG A N 1
ATOM 1435 C CA . ARG A 1 171 ? -21.826 13.062 11.519 1.00 68.56 171 ARG A CA 1
ATOM 1436 C C . ARG A 1 171 ? -21.234 11.747 11.030 1.00 68.56 171 ARG A C 1
ATOM 1438 O O . ARG A 1 171 ? -20.401 11.118 11.674 1.00 68.56 171 ARG A O 1
ATOM 1445 N N . ALA A 1 172 ? -21.610 11.387 9.808 1.00 78.31 172 ALA A N 1
ATOM 1446 C CA . ALA A 1 172 ? -21.049 10.250 9.097 1.00 78.31 172 ALA A CA 1
ATOM 1447 C C . ALA A 1 172 ? -19.535 10.425 8.822 1.00 78.31 172 ALA A C 1
ATOM 1449 O O . ALA A 1 172 ? -19.117 11.505 8.395 1.00 78.31 172 ALA A O 1
ATOM 1450 N N . PRO A 1 173 ? -18.714 9.369 8.989 1.00 86.88 173 PRO A N 1
ATOM 1451 C CA . PRO A 1 173 ? -17.310 9.389 8.581 1.00 86.88 173 PRO A CA 1
ATOM 1452 C C . PRO A 1 173 ? -17.160 9.472 7.056 1.00 86.88 173 PRO A C 1
ATOM 1454 O O . PRO A 1 173 ? -17.972 8.925 6.301 1.00 86.88 173 PRO A O 1
ATOM 1457 N N . SER A 1 174 ? -16.063 10.088 6.616 1.00 88.94 174 SER A N 1
ATOM 1458 C CA . SER A 1 174 ? -15.634 10.091 5.212 1.00 88.94 174 SER A CA 1
ATOM 1459 C C . SER A 1 174 ? -14.548 9.044 5.005 1.00 88.94 174 SER A C 1
ATOM 1461 O O . SER A 1 174 ? -13.565 9.047 5.738 1.00 88.94 174 SER A O 1
ATOM 1463 N N . PHE A 1 175 ? -14.691 8.181 4.001 1.00 91.38 175 PHE A N 1
ATOM 1464 C CA . PHE A 1 175 ? -13.730 7.114 3.706 1.00 91.38 175 PHE A CA 1
ATOM 1465 C C . PHE A 1 175 ? -12.790 7.495 2.567 1.00 91.38 175 PHE A C 1
ATOM 1467 O O . PHE A 1 175 ? -13.170 8.263 1.687 1.00 91.38 175 PHE A O 1
ATOM 1474 N N . PHE A 1 176 ? -11.583 6.936 2.565 1.00 90.25 176 PHE A N 1
ATOM 1475 C CA . PHE A 1 176 ? -10.505 7.292 1.642 1.00 90.25 176 PHE A CA 1
ATOM 1476 C C . PHE A 1 176 ? -9.733 6.052 1.183 1.00 90.25 176 PHE A C 1
ATOM 1478 O O . PHE A 1 176 ? -9.671 5.053 1.900 1.00 90.25 176 PHE A O 1
ATOM 1485 N N . LYS A 1 177 ? -9.140 6.102 -0.017 1.00 86.81 177 LYS A N 1
ATOM 1486 C CA . LYS A 1 177 ? -8.325 4.986 -0.534 1.00 86.81 177 LYS A CA 1
ATOM 1487 C C . LYS A 1 177 ? -6.954 4.894 0.128 1.00 86.81 177 LYS A C 1
ATOM 1489 O O . LYS A 1 177 ? -6.427 3.789 0.259 1.00 86.81 177 LYS A O 1
ATOM 1494 N N . TYR A 1 178 ? -6.367 6.031 0.489 1.00 87.06 178 TYR A N 1
ATOM 1495 C CA . TYR A 1 178 ? -5.055 6.076 1.120 1.00 87.06 178 TYR A CA 1
ATOM 1496 C C . TYR A 1 178 ? -4.860 7.335 1.970 1.00 87.06 178 TYR A C 1
ATOM 1498 O O . TYR A 1 178 ? -5.551 8.344 1.802 1.00 87.06 178 TYR A O 1
ATOM 1506 N N . ALA A 1 179 ? -3.903 7.253 2.888 1.00 87.69 179 ALA A N 1
ATOM 1507 C CA . ALA A 1 179 ? -3.431 8.349 3.721 1.00 87.69 179 ALA A CA 1
ATOM 1508 C C . ALA A 1 179 ? -1.929 8.550 3.510 1.00 87.69 179 ALA A C 1
ATOM 1510 O O . ALA A 1 179 ? -1.192 7.584 3.313 1.00 87.69 179 ALA A O 1
ATOM 1511 N N . SER A 1 180 ? -1.461 9.792 3.591 1.00 84.75 180 SER A N 1
ATOM 1512 C CA . SER A 1 180 ? -0.030 10.097 3.637 1.00 84.75 180 SER A CA 1
ATOM 1513 C C . SER A 1 180 ? 0.300 11.026 4.792 1.00 84.75 180 SER A C 1
ATOM 1515 O O . SER A 1 180 ? -0.454 11.956 5.061 1.00 84.75 180 SER A O 1
ATOM 1517 N N . PHE A 1 181 ? 1.422 10.792 5.457 1.00 84.38 181 PHE A N 1
ATOM 1518 C CA . PHE A 1 181 ? 1.858 11.557 6.625 1.00 84.38 181 PHE A CA 1
ATOM 1519 C C . PHE A 1 181 ? 3.370 11.454 6.791 1.00 84.38 181 PHE A C 1
ATOM 1521 O O . PHE A 1 181 ? 3.996 10.618 6.149 1.00 84.38 181 PHE A O 1
ATOM 1528 N N . PHE A 1 182 ? 3.960 12.294 7.633 1.00 80.69 182 PHE A N 1
ATOM 1529 C CA . PHE A 1 182 ? 5.389 12.239 7.932 1.00 80.69 182 PHE A CA 1
ATOM 1530 C C . PHE A 1 182 ? 5.619 11.646 9.318 1.00 80.69 182 PHE A C 1
ATOM 1532 O O . PHE A 1 182 ? 4.884 11.953 10.258 1.00 80.69 182 PHE A O 1
ATOM 1539 N N . ILE A 1 183 ? 6.637 10.798 9.433 1.00 77.94 183 ILE A N 1
ATOM 1540 C CA . ILE A 1 183 ? 7.165 10.312 10.708 1.00 77.94 183 ILE A CA 1
ATOM 1541 C C . ILE A 1 183 ? 8.628 10.723 10.824 1.00 77.94 183 ILE A C 1
ATOM 1543 O O . ILE A 1 183 ? 9.356 10.711 9.835 1.00 77.94 183 ILE A O 1
ATOM 1547 N N . GLU A 1 184 ? 9.077 11.064 12.023 1.00 74.75 184 GLU A N 1
ATOM 1548 C CA . GLU A 1 184 ? 10.498 11.285 12.275 1.00 74.75 184 GLU A CA 1
ATOM 1549 C C . GLU A 1 184 ? 11.192 9.947 12.526 1.00 74.75 184 GLU A C 1
ATOM 1551 O O . GLU A 1 184 ? 10.762 9.148 13.361 1.00 74.75 184 GLU A O 1
ATOM 1556 N N . LYS A 1 185 ? 12.279 9.695 11.797 1.00 70.44 185 LYS A N 1
ATOM 1557 C CA . LYS A 1 185 ? 13.171 8.560 12.038 1.00 70.44 185 LYS A CA 1
ATOM 1558 C C . LYS A 1 185 ? 14.606 9.036 11.880 1.00 70.44 185 LYS A C 1
ATOM 1560 O O . LYS A 1 185 ? 14.969 9.546 10.824 1.00 70.44 185 LYS A O 1
ATOM 1565 N N . ASN A 1 186 ? 15.421 8.860 12.918 1.00 75.56 186 ASN A N 1
ATOM 1566 C CA . ASN A 1 186 ? 16.820 9.306 12.945 1.00 75.56 186 ASN A CA 1
ATOM 1567 C C . ASN A 1 186 ? 16.970 10.788 12.537 1.00 75.56 186 ASN A C 1
ATOM 1569 O O . ASN A 1 186 ? 17.778 11.107 11.669 1.00 75.56 186 ASN A O 1
ATOM 1573 N N . ASN A 1 187 ? 16.138 11.670 13.103 1.00 75.12 187 ASN A N 1
ATOM 1574 C CA . ASN A 1 187 ? 16.068 13.110 12.801 1.00 75.12 187 ASN A CA 1
ATOM 1575 C C . ASN A 1 187 ? 15.734 13.477 11.344 1.00 75.12 187 ASN A C 1
ATOM 1577 O O . ASN A 1 187 ? 15.823 14.643 10.973 1.00 75.12 187 ASN A O 1
ATOM 1581 N N . ASN A 1 188 ? 15.310 12.512 10.525 1.00 72.00 188 ASN A N 1
ATOM 1582 C CA . ASN A 1 188 ? 14.877 12.760 9.159 1.00 72.00 188 ASN A CA 1
ATOM 1583 C C . ASN A 1 188 ? 13.363 12.532 9.028 1.00 72.00 188 ASN A C 1
ATOM 1585 O O . ASN A 1 188 ? 12.862 11.485 9.459 1.00 72.00 188 ASN A O 1
ATOM 1589 N N . PRO A 1 189 ? 12.617 13.474 8.422 1.00 73.75 189 PRO A N 1
ATOM 1590 C CA . PRO A 1 189 ? 11.207 13.275 8.132 1.00 73.75 189 PRO A CA 1
ATOM 1591 C C . PRO A 1 189 ? 11.059 12.254 7.002 1.00 73.75 189 PRO A C 1
ATOM 1593 O O . PRO A 1 189 ? 11.450 12.488 5.859 1.00 73.75 189 PRO A O 1
ATOM 1596 N N . ILE A 1 190 ? 10.458 11.111 7.313 1.00 73.00 190 ILE A N 1
ATOM 1597 C CA . ILE A 1 190 ? 10.113 10.076 6.344 1.00 73.00 190 ILE A CA 1
ATOM 1598 C C . ILE A 1 190 ? 8.638 10.219 5.998 1.00 73.00 190 ILE A C 1
ATOM 1600 O O . ILE A 1 190 ? 7.772 10.118 6.867 1.00 73.00 190 ILE A O 1
ATOM 1604 N N . GLN A 1 191 ? 8.342 10.427 4.714 1.00 73.88 191 GLN A N 1
ATOM 1605 C CA . GLN A 1 191 ? 6.968 10.393 4.235 1.00 73.88 191 GLN A CA 1
ATOM 1606 C C . GLN A 1 191 ? 6.476 8.949 4.142 1.00 73.88 191 GLN A C 1
ATOM 1608 O O . GLN A 1 191 ? 7.011 8.124 3.404 1.00 73.88 191 GLN A O 1
ATOM 1613 N N . CYS A 1 192 ? 5.402 8.670 4.855 1.00 76.31 192 CYS A N 1
ATOM 1614 C CA . CYS A 1 192 ? 4.680 7.420 4.844 1.00 76.31 192 CYS A CA 1
ATOM 1615 C C . CYS A 1 192 ? 3.426 7.515 3.973 1.00 76.31 192 CYS A C 1
ATOM 1617 O O . CYS A 1 192 ? 2.735 8.535 3.961 1.00 76.31 192 CYS A O 1
ATOM 1619 N N . CYS A 1 193 ? 3.111 6.426 3.272 1.00 80.31 193 CYS A N 1
ATOM 1620 C CA . CYS A 1 193 ? 1.842 6.235 2.576 1.00 80.31 193 CYS A CA 1
ATOM 1621 C C . CYS A 1 193 ? 1.210 4.929 3.039 1.00 80.31 193 CYS A C 1
ATOM 1623 O O . CYS A 1 193 ? 1.882 3.902 3.070 1.00 80.31 193 CYS A O 1
ATOM 1625 N N . LEU A 1 194 ? -0.072 4.991 3.372 1.00 85.81 194 LEU A N 1
ATOM 1626 C CA . LEU A 1 194 ? -0.867 3.870 3.843 1.00 85.81 194 LEU A CA 1
ATOM 1627 C C . LEU A 1 194 ? -2.057 3.678 2.911 1.00 85.81 194 LEU A C 1
ATOM 1629 O O . LEU A 1 194 ? -2.879 4.586 2.785 1.00 85.81 194 LEU A O 1
ATOM 1633 N N . TYR A 1 195 ? -2.164 2.517 2.278 1.00 86.06 195 TYR A N 1
ATOM 1634 C CA . TYR A 1 195 ? -3.264 2.155 1.390 1.00 86.06 195 TYR A CA 1
ATOM 1635 C C . TYR A 1 195 ? -4.222 1.180 2.069 1.00 86.06 195 TYR A C 1
ATOM 1637 O O . TYR A 1 195 ? -3.827 0.332 2.870 1.00 86.06 195 TYR A O 1
ATOM 1645 N N . VAL A 1 196 ? -5.497 1.243 1.688 1.00 85.94 196 VAL A N 1
ATOM 1646 C CA . VAL A 1 196 ? -6.423 0.140 1.967 1.00 85.94 196 VAL A CA 1
ATOM 1647 C C . VAL A 1 196 ? -5.878 -1.144 1.330 1.00 85.94 196 VAL A C 1
ATOM 1649 O O . VAL A 1 196 ? -5.543 -1.167 0.146 1.00 85.94 196 VAL A O 1
ATOM 1652 N N . GLY A 1 197 ? -5.799 -2.210 2.125 1.00 81.44 197 GLY A N 1
ATOM 1653 C CA . GLY A 1 197 ? -5.210 -3.498 1.766 1.00 81.44 197 GLY A CA 1
ATOM 1654 C C . GLY A 1 197 ? -3.737 -3.657 2.151 1.00 81.44 197 GLY A C 1
ATOM 1655 O O . GLY A 1 197 ? -3.205 -4.756 1.988 1.00 81.44 197 GLY A O 1
ATOM 1656 N N . ASP A 1 198 ? -3.080 -2.611 2.665 1.00 82.69 198 ASP A N 1
ATOM 1657 C CA . ASP A 1 198 ? -1.716 -2.738 3.178 1.00 82.69 198 ASP A CA 1
ATOM 1658 C C . ASP A 1 198 ? -1.686 -3.567 4.462 1.00 82.69 198 ASP A C 1
ATOM 1660 O O . ASP A 1 198 ? -2.554 -3.447 5.329 1.00 82.69 198 ASP A O 1
ATOM 1664 N N . PHE A 1 199 ? -0.648 -4.390 4.582 1.00 80.62 199 PHE A N 1
ATOM 1665 C CA . PHE A 1 199 ? -0.318 -5.101 5.807 1.00 80.62 199 PHE A CA 1
ATOM 1666 C C . PHE A 1 199 ? 0.678 -4.282 6.614 1.00 80.62 199 PHE A C 1
ATOM 1668 O O . PHE A 1 199 ? 1.688 -3.808 6.093 1.00 80.62 199 PHE A O 1
ATOM 1675 N N . ILE A 1 200 ? 0.376 -4.122 7.891 1.00 84.06 200 ILE A N 1
ATOM 1676 C CA . ILE A 1 200 ? 1.061 -3.217 8.799 1.00 84.06 200 ILE A CA 1
ATOM 1677 C C . ILE A 1 200 ? 1.295 -3.886 10.142 1.00 84.06 200 ILE A C 1
ATOM 1679 O O . ILE A 1 200 ? 0.578 -4.816 10.518 1.00 84.06 200 ILE A O 1
ATOM 1683 N N . SER A 1 201 ? 2.259 -3.365 10.892 1.00 85.44 201 SER A N 1
ATOM 1684 C CA . SER A 1 201 ? 2.310 -3.580 12.330 1.00 85.44 201 SER A CA 1
ATOM 1685 C C . SER A 1 201 ? 1.886 -2.323 13.088 1.00 85.44 201 SER A C 1
ATOM 1687 O O . SER A 1 201 ? 2.034 -1.194 12.610 1.00 85.44 201 SER A O 1
ATOM 1689 N N . ILE A 1 202 ? 1.291 -2.524 14.256 1.00 84.38 202 ILE A N 1
ATOM 1690 C CA . ILE A 1 202 ? 0.821 -1.486 15.170 1.00 84.38 202 ILE A CA 1
ATOM 1691 C C . ILE A 1 202 ? 1.325 -1.858 16.556 1.00 84.38 202 ILE A C 1
ATOM 1693 O O . ILE A 1 202 ? 1.123 -2.986 16.997 1.00 84.38 202 ILE A O 1
ATOM 1697 N N . ASN A 1 203 ? 1.939 -0.910 17.258 1.00 78.25 203 ASN A N 1
ATOM 1698 C CA . ASN A 1 203 ? 2.285 -1.112 18.662 1.00 78.25 203 ASN A CA 1
ATOM 1699 C C . ASN A 1 203 ? 1.054 -0.814 19.523 1.00 78.25 203 ASN A C 1
ATOM 1701 O O . ASN A 1 203 ? 0.514 0.294 19.465 1.00 78.25 203 ASN A O 1
ATOM 1705 N N . PHE A 1 204 ? 0.612 -1.783 20.317 1.00 75.62 204 PHE A N 1
ATOM 1706 C CA . PHE A 1 204 ? -0.549 -1.650 21.188 1.00 75.62 204 PHE A CA 1
ATOM 1707 C C . PHE A 1 204 ? -0.325 -2.420 22.490 1.00 75.62 204 PHE A C 1
ATOM 1709 O O . PHE A 1 204 ? -0.140 -3.629 22.456 1.00 75.62 204 PHE A O 1
ATOM 1716 N N . ASN A 1 205 ? -0.383 -1.720 23.629 1.00 71.31 205 ASN A N 1
ATOM 1717 C CA . ASN A 1 205 ? -0.135 -2.282 24.964 1.00 71.31 205 ASN A CA 1
ATOM 1718 C C . ASN A 1 205 ? 1.179 -3.080 25.046 1.00 71.31 205 ASN A C 1
ATOM 1720 O O . ASN A 1 205 ? 1.171 -4.222 25.480 1.00 71.31 205 ASN A O 1
ATOM 1724 N N . GLU A 1 206 ? 2.285 -2.485 24.585 1.00 70.69 206 GLU A N 1
ATOM 1725 C CA . GLU A 1 206 ? 3.633 -3.095 24.548 1.00 70.69 206 GLU A CA 1
ATOM 1726 C C . GLU A 1 206 ? 3.798 -4.278 23.576 1.00 70.69 206 GLU A C 1
ATOM 1728 O O . GLU A 1 206 ? 4.926 -4.625 23.228 1.00 70.69 206 GLU A O 1
ATOM 1733 N N . ASP A 1 207 ? 2.702 -4.797 23.022 1.00 73.31 207 ASP A N 1
ATOM 1734 C CA . ASP A 1 207 ? 2.714 -5.824 21.989 1.00 73.31 207 ASP A CA 1
ATOM 1735 C C . ASP A 1 207 ? 2.738 -5.222 20.576 1.00 73.31 207 ASP A C 1
ATOM 1737 O O . ASP A 1 207 ? 2.048 -4.248 20.253 1.00 73.31 207 ASP A O 1
ATOM 1741 N N . GLU A 1 208 ? 3.503 -5.850 19.683 1.00 78.94 208 GLU A N 1
ATOM 1742 C CA . GLU A 1 208 ? 3.423 -5.584 18.250 1.00 78.94 208 GLU A CA 1
ATOM 1743 C C . GLU A 1 208 ? 2.315 -6.440 17.626 1.00 78.94 208 GLU A C 1
ATOM 1745 O O . GLU A 1 208 ? 2.398 -7.669 17.573 1.00 78.94 208 GLU A O 1
ATOM 1750 N N . ILE A 1 209 ? 1.270 -5.782 17.126 1.00 82.19 209 ILE A N 1
ATOM 1751 C CA . ILE A 1 209 ? 0.143 -6.440 16.475 1.00 82.19 209 ILE A CA 1
ATOM 1752 C C . ILE A 1 209 ? 0.243 -6.283 14.966 1.00 82.19 209 ILE A C 1
ATOM 1754 O O . ILE A 1 209 ? 0.397 -5.184 14.439 1.00 82.19 209 ILE A O 1
ATOM 1758 N N . PHE A 1 210 ? 0.076 -7.390 14.254 1.00 84.00 210 PHE A N 1
ATOM 1759 C CA . PHE A 1 210 ? 0.088 -7.432 12.797 1.00 84.00 210 PHE A CA 1
ATOM 1760 C C . PHE A 1 210 ? -1.331 -7.345 12.266 1.00 84.00 210 PHE A C 1
ATOM 1762 O O . PHE A 1 210 ? -2.228 -7.994 12.798 1.00 84.00 210 PHE A O 1
ATOM 1769 N N . SER A 1 211 ? -1.560 -6.516 11.255 1.00 84.44 211 SER A N 1
ATOM 1770 C CA . SER A 1 211 ? -2.908 -6.172 10.802 1.00 84.44 211 SER A CA 1
ATOM 1771 C C . SER A 1 211 ? -2.955 -5.829 9.318 1.00 84.44 211 SER A C 1
ATOM 1773 O O . SER A 1 211 ? -1.938 -5.492 8.721 1.00 84.44 211 SER A O 1
ATOM 1775 N N . ILE A 1 212 ? -4.143 -5.889 8.718 1.00 85.31 212 ILE A N 1
ATOM 1776 C CA . ILE A 1 212 ? -4.404 -5.406 7.356 1.00 85.31 212 ILE A CA 1
ATOM 1777 C C . ILE A 1 212 ? -5.324 -4.203 7.452 1.00 85.31 212 ILE A C 1
ATOM 1779 O O . ILE A 1 212 ? -6.300 -4.223 8.201 1.00 85.31 212 ILE A O 1
ATOM 1783 N N . VAL A 1 213 ? -5.031 -3.162 6.683 1.00 87.94 213 VAL A N 1
ATOM 1784 C CA . VAL A 1 213 ? -5.887 -1.983 6.589 1.00 87.94 213 VAL A CA 1
ATOM 1785 C C . VAL A 1 213 ? -7.130 -2.332 5.785 1.00 87.94 213 VAL A C 1
ATOM 1787 O O . VAL A 1 213 ? -7.081 -2.492 4.568 1.00 87.94 213 VAL A O 1
ATOM 1790 N N . HIS A 1 214 ? -8.265 -2.418 6.461 1.00 87.50 214 HIS A N 1
ATOM 1791 C CA . HIS A 1 214 ? -9.555 -2.685 5.842 1.00 87.50 214 HIS A CA 1
ATOM 1792 C C . HIS A 1 214 ? -10.212 -1.402 5.319 1.00 87.50 214 HIS A C 1
ATOM 1794 O O . HIS A 1 214 ? -10.839 -1.402 4.259 1.00 87.50 214 HIS A O 1
ATOM 1800 N N . ALA A 1 215 ? -10.060 -0.294 6.047 1.00 90.75 215 ALA A N 1
ATOM 1801 C CA . ALA A 1 215 ? -10.539 1.016 5.622 1.00 90.75 215 ALA A CA 1
ATOM 1802 C C . ALA A 1 215 ? -9.720 2.145 6.253 1.00 90.75 215 ALA A C 1
ATOM 1804 O O . ALA A 1 215 ? -9.156 1.994 7.334 1.00 90.75 215 ALA A O 1
ATOM 1805 N N . ILE A 1 216 ? -9.707 3.296 5.586 1.00 92.06 216 ILE A N 1
ATOM 1806 C CA . ILE A 1 216 ? -9.128 4.545 6.082 1.00 92.06 216 ILE A CA 1
ATOM 1807 C C . ILE A 1 216 ? -10.244 5.579 6.075 1.00 92.06 216 ILE A C 1
ATOM 1809 O O . ILE A 1 216 ? -10.963 5.704 5.078 1.00 92.06 216 ILE A O 1
ATOM 1813 N N . PHE A 1 217 ? -10.409 6.312 7.170 1.00 91.50 217 PHE A N 1
ATOM 1814 C CA . PHE A 1 217 ? -11.471 7.300 7.273 1.00 91.50 217 PHE A CA 1
ATOM 1815 C C . PHE A 1 217 ? -11.063 8.523 8.082 1.00 91.50 217 PHE A C 1
ATOM 1817 O O . PHE A 1 217 ? -10.205 8.471 8.960 1.00 91.50 217 PHE A O 1
ATOM 1824 N N . GLY A 1 218 ? -11.713 9.634 7.761 1.00 89.25 218 GLY A N 1
ATOM 1825 C C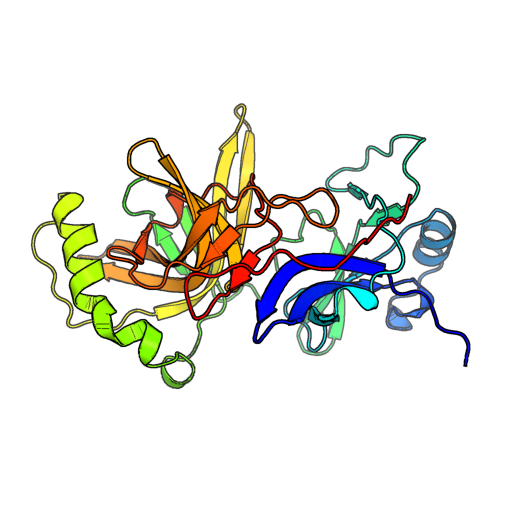A . GLY A 1 218 ? -11.665 10.853 8.538 1.00 89.25 218 GLY A CA 1
ATOM 1826 C C . GLY A 1 218 ? -12.951 11.025 9.337 1.00 89.25 218 GLY A C 1
ATOM 1827 O O . GLY A 1 218 ? -14.045 10.792 8.810 1.00 89.25 218 GLY A O 1
ATOM 1828 N N . TYR A 1 219 ? -12.833 11.537 10.559 1.00 85.62 219 TYR A N 1
ATOM 1829 C CA . TYR A 1 219 ? -13.966 11.857 11.424 1.00 85.62 219 TYR A CA 1
ATOM 1830 C C . TYR A 1 219 ? -13.849 13.266 12.030 1.00 85.62 219 TYR A C 1
ATOM 1832 O O . TYR A 1 219 ? -12.828 13.600 12.633 1.00 85.62 219 TYR A O 1
ATOM 1840 N N . LYS A 1 220 ? -14.875 14.111 11.841 1.00 80.19 220 LYS A N 1
ATOM 1841 C CA . LYS A 1 220 ? -14.898 15.502 12.335 1.00 80.19 220 LYS A CA 1
ATOM 1842 C C . LYS A 1 220 ? -15.593 15.590 13.693 1.00 80.19 220 LYS A C 1
ATOM 1844 O O . LYS A 1 220 ? -16.745 15.184 13.801 1.00 80.19 220 LYS A O 1
ATOM 1849 N N . LYS A 1 221 ? -14.944 16.209 14.682 1.00 74.25 221 LYS A N 1
ATOM 1850 C CA . LYS A 1 221 ? -15.501 16.485 16.015 1.00 74.25 221 LYS A CA 1
ATOM 1851 C C . LYS A 1 221 ? -14.991 17.823 16.548 1.00 74.25 221 LYS A C 1
ATOM 1853 O O . LYS A 1 221 ? -13.796 18.077 16.503 1.00 74.25 221 LYS A O 1
ATOM 1858 N N . ASN A 1 222 ? -15.888 18.658 17.078 1.00 71.44 222 ASN A N 1
ATOM 1859 C CA . ASN A 1 222 ? -15.558 19.932 17.739 1.00 71.44 222 ASN A CA 1
ATOM 1860 C C . ASN A 1 222 ? -14.618 20.840 16.917 1.00 71.44 222 ASN A C 1
ATOM 1862 O O . ASN A 1 222 ? -13.696 21.436 17.456 1.00 71.44 222 ASN A O 1
ATOM 1866 N N . GLY A 1 223 ? -14.810 20.894 15.593 1.00 72.56 223 GLY A N 1
ATOM 1867 C CA . GLY A 1 223 ? -13.953 21.665 14.679 1.00 72.56 223 GLY A CA 1
ATOM 1868 C C . GLY A 1 223 ? -12.650 20.968 14.265 1.00 72.56 223 GLY A C 1
ATOM 1869 O O . GLY A 1 223 ? -12.052 21.358 13.266 1.00 72.56 223 GLY A O 1
ATOM 1870 N N . TYR A 1 224 ? -12.258 19.889 14.943 1.00 76.88 224 TYR A N 1
ATOM 1871 C CA . TYR A 1 224 ? -11.098 19.074 14.592 1.00 76.88 224 TYR A CA 1
ATOM 1872 C C . TYR A 1 224 ? -11.476 17.952 13.631 1.00 76.88 224 TYR A C 1
ATOM 1874 O O . TYR A 1 224 ? -12.558 17.365 13.717 1.00 76.88 224 TYR A O 1
ATOM 1882 N N . TYR A 1 225 ? -10.569 17.640 12.708 1.00 83.12 225 TYR A N 1
ATOM 1883 C CA . TYR A 1 225 ? -10.716 16.525 11.783 1.00 83.12 225 TYR A CA 1
ATOM 1884 C C . TYR A 1 225 ? -9.611 15.511 12.057 1.00 83.12 225 TYR A C 1
ATOM 1886 O O . TYR A 1 225 ? -8.436 15.865 11.989 1.00 83.12 225 TYR A O 1
ATOM 1894 N N . PHE A 1 226 ? -9.987 14.276 12.387 1.00 85.62 226 PHE A N 1
ATOM 1895 C CA . PHE A 1 226 ? -9.056 13.215 12.770 1.00 85.62 226 PHE A CA 1
ATOM 1896 C C . PHE A 1 226 ? -9.023 12.089 11.740 1.00 85.62 226 PHE A C 1
ATOM 1898 O O . PHE A 1 226 ? -10.057 11.794 11.139 1.00 85.62 226 PHE A O 1
ATOM 1905 N N . ALA A 1 227 ? -7.871 11.436 11.567 1.00 89.56 227 ALA A N 1
ATOM 1906 C CA . ALA A 1 227 ? -7.739 10.236 10.736 1.00 89.56 227 ALA A CA 1
ATOM 1907 C C . ALA A 1 227 ? -7.622 8.948 11.547 1.00 89.56 227 ALA A C 1
ATOM 1909 O O . ALA A 1 227 ? -6.824 8.834 12.480 1.00 89.56 227 ALA A O 1
ATOM 1910 N N . PHE A 1 228 ? -8.331 7.933 11.072 1.00 90.94 228 PHE A N 1
ATOM 1911 C CA . PHE A 1 228 ? -8.375 6.609 11.663 1.00 90.94 228 PHE A CA 1
ATOM 1912 C C . PHE A 1 228 ? -8.294 5.522 10.594 1.00 90.94 228 PHE A C 1
ATOM 1914 O O . PHE A 1 228 ? -8.553 5.743 9.405 1.00 90.94 228 PHE A O 1
ATOM 1921 N N . ILE A 1 229 ? -7.965 4.323 11.056 1.00 91.38 229 ILE A N 1
ATOM 1922 C CA . ILE A 1 229 ? -7.977 3.095 10.274 1.00 91.38 229 ILE A CA 1
ATOM 1923 C C . ILE A 1 229 ? -8.877 2.059 10.920 1.00 91.38 229 ILE A C 1
ATOM 1925 O O . ILE A 1 229 ? -8.975 1.977 12.141 1.00 91.38 229 ILE A O 1
ATOM 1929 N N . ILE A 1 230 ? -9.508 1.261 10.069 1.00 90.25 230 ILE A N 1
ATOM 1930 C CA . ILE A 1 230 ? -10.198 0.024 10.426 1.00 90.25 230 ILE A CA 1
ATOM 1931 C C . ILE A 1 230 ? -9.298 -1.111 9.976 1.00 90.25 230 ILE A C 1
ATOM 1933 O O . ILE A 1 230 ? -8.858 -1.108 8.822 1.00 90.25 230 ILE A O 1
ATOM 1937 N N . ILE A 1 231 ? -9.031 -2.067 10.857 1.00 88.00 231 ILE A N 1
ATOM 1938 C CA . ILE A 1 231 ? -8.104 -3.160 10.584 1.00 88.00 231 ILE A CA 1
ATOM 1939 C C . ILE A 1 231 ? -8.677 -4.523 10.941 1.00 88.00 231 ILE A C 1
ATOM 1941 O O . ILE A 1 231 ? -9.510 -4.640 11.835 1.00 88.00 231 ILE A O 1
ATOM 1945 N N . ASP A 1 232 ? -8.151 -5.559 10.298 1.00 84.06 232 ASP A N 1
ATOM 1946 C CA . ASP A 1 232 ? -8.303 -6.928 10.781 1.00 84.06 232 ASP A CA 1
ATOM 1947 C C . ASP A 1 232 ? -6.988 -7.393 11.421 1.00 84.06 232 ASP A C 1
ATOM 1949 O O . ASP A 1 232 ? -5.928 -7.279 10.800 1.00 84.06 232 ASP A O 1
ATOM 1953 N N . LEU A 1 233 ? -7.053 -7.885 12.666 1.00 82.12 233 LEU A N 1
ATOM 1954 C CA . LEU A 1 233 ? -5.880 -8.310 13.440 1.00 82.12 233 LEU A CA 1
ATOM 1955 C C . LEU A 1 233 ? -5.421 -9.716 13.038 1.00 82.12 233 LEU A C 1
ATOM 1957 O O . LEU A 1 233 ? -6.231 -10.596 12.733 1.00 82.12 233 LEU A O 1
ATOM 1961 N N . PHE A 1 234 ? -4.119 -9.962 13.158 1.00 79.25 234 PHE A N 1
ATOM 1962 C CA . PHE A 1 234 ? -3.497 -11.261 12.939 1.00 79.25 234 PHE A CA 1
ATOM 1963 C C . PHE A 1 234 ? -2.633 -11.706 14.124 1.00 79.25 234 PHE A C 1
ATOM 1965 O O . PHE A 1 234 ? -2.093 -10.894 14.873 1.00 79.25 234 PHE A O 1
ATOM 1972 N N . LYS A 1 235 ? -2.477 -13.025 14.275 1.00 76.56 235 LYS A N 1
ATOM 1973 C CA . LYS A 1 235 ? -1.573 -13.673 15.240 1.00 76.56 235 LYS A CA 1
ATOM 1974 C C . LYS A 1 235 ? -0.440 -14.398 14.518 1.00 76.56 235 LYS A C 1
ATOM 1976 O O . LYS A 1 235 ? -0.673 -15.013 13.484 1.00 76.56 235 LYS A O 1
ATOM 1981 N N . TYR A 1 236 ? 0.771 -14.384 15.063 1.00 73.44 236 TYR A N 1
ATOM 1982 C CA . TYR A 1 236 ? 1.897 -15.129 14.489 1.00 73.44 236 TYR A CA 1
ATOM 1983 C C . TYR A 1 236 ? 1.681 -16.651 14.575 1.00 73.44 236 TYR A C 1
ATOM 1985 O O . TYR A 1 236 ? 1.238 -17.156 15.605 1.00 73.44 236 TYR A O 1
ATOM 1993 N N . THR A 1 237 ? 1.987 -17.387 13.499 1.00 72.50 237 THR A N 1
ATOM 1994 C CA . THR A 1 237 ? 1.719 -18.841 13.402 1.00 72.50 237 THR A CA 1
ATOM 1995 C C . THR A 1 237 ? 2.963 -19.726 13.472 1.00 72.50 237 THR A C 1
ATOM 1997 O O . THR A 1 237 ? 2.841 -20.938 13.314 1.00 72.50 237 THR A O 1
ATOM 2000 N N . LYS A 1 238 ? 4.157 -19.149 13.680 1.00 75.25 238 LYS A N 1
ATOM 2001 C CA . LYS A 1 238 ? 5.470 -19.830 13.603 1.00 75.25 238 LYS A CA 1
ATOM 2002 C C . LYS A 1 238 ? 5.833 -20.436 12.236 1.00 75.25 238 LYS A C 1
ATOM 2004 O O . LYS A 1 238 ? 6.952 -20.906 12.074 1.00 75.25 238 LYS A O 1
ATOM 2009 N N . GLN A 1 239 ? 4.935 -20.423 11.250 1.00 73.81 239 GLN A N 1
ATOM 2010 C CA . GLN A 1 239 ? 5.228 -20.890 9.893 1.00 73.81 239 GLN A CA 1
ATOM 2011 C C . GLN A 1 239 ? 5.996 -19.826 9.102 1.00 73.81 239 GLN A C 1
ATOM 2013 O O . GLN A 1 239 ? 5.781 -18.631 9.301 1.00 73.81 239 GLN A O 1
ATOM 2018 N N . ILE A 1 240 ? 6.834 -20.267 8.162 1.00 74.62 240 ILE A N 1
ATOM 2019 C CA . ILE A 1 240 ? 7.591 -19.413 7.239 1.00 74.62 240 ILE A CA 1
ATOM 2020 C C . ILE A 1 240 ? 7.299 -19.872 5.802 1.00 74.62 240 ILE A C 1
ATOM 2022 O O . ILE A 1 240 ? 7.281 -21.073 5.530 1.00 74.62 240 ILE A O 1
ATOM 2026 N N . LYS A 1 241 ? 7.032 -18.938 4.880 1.00 74.06 241 LYS A N 1
ATOM 2027 C CA . LYS A 1 241 ? 6.824 -19.197 3.441 1.00 74.06 241 LYS A CA 1
ATOM 2028 C C . LYS A 1 241 ? 7.546 -18.137 2.621 1.00 74.06 241 LYS A C 1
ATOM 2030 O O . LYS A 1 241 ? 7.406 -16.961 2.929 1.00 74.06 241 LYS A O 1
ATOM 2035 N N . LEU A 1 242 ? 8.285 -18.556 1.586 1.00 74.00 242 LEU A N 1
ATOM 2036 C CA . LEU A 1 242 ? 9.190 -17.680 0.818 1.00 74.00 242 LEU A CA 1
ATOM 2037 C C . LEU A 1 242 ? 10.028 -16.789 1.761 1.00 74.00 242 LEU A C 1
ATOM 2039 O O . LEU A 1 242 ? 10.007 -15.566 1.650 1.00 74.00 242 LEU A O 1
ATOM 2043 N N . GLU A 1 243 ? 10.664 -17.418 2.757 1.00 72.62 243 GLU A N 1
ATOM 2044 C CA . GLU A 1 243 ? 11.512 -16.765 3.775 1.00 72.62 243 GLU A CA 1
ATOM 2045 C C . GLU A 1 243 ? 10.800 -15.765 4.703 1.00 72.62 243 GLU A C 1
ATOM 2047 O O . GLU A 1 243 ? 11.441 -15.097 5.509 1.00 72.62 243 GLU A O 1
ATOM 2052 N N . CYS A 1 244 ? 9.470 -15.686 4.657 1.00 71.00 244 CYS A N 1
ATOM 2053 C CA . CYS A 1 244 ? 8.714 -14.706 5.426 1.00 71.00 244 CYS A CA 1
ATOM 2054 C C . CYS A 1 244 ? 7.735 -15.347 6.429 1.00 71.00 244 CYS A C 1
ATOM 2056 O O . CYS A 1 244 ? 7.124 -16.379 6.127 1.00 71.00 244 CYS A O 1
ATOM 2058 N N . PRO A 1 245 ? 7.544 -14.736 7.612 1.00 73.75 245 PRO A N 1
ATOM 2059 C CA . PRO A 1 245 ? 6.673 -15.251 8.670 1.00 73.75 245 PRO A CA 1
ATOM 2060 C C . PRO A 1 245 ? 5.193 -15.248 8.271 1.00 73.75 245 PRO A C 1
ATOM 2062 O O . PRO A 1 245 ? 4.714 -14.297 7.676 1.00 73.75 245 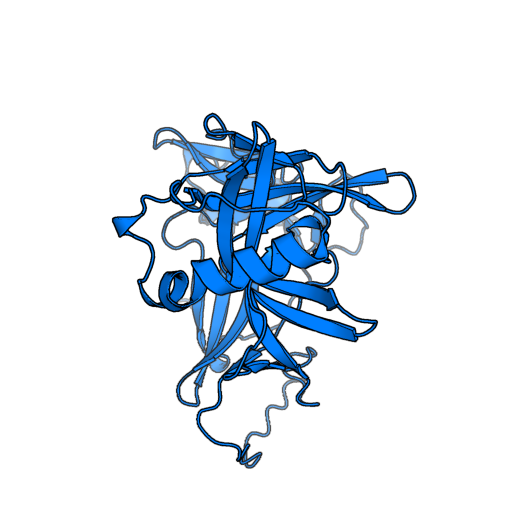PRO A O 1
ATOM 2065 N N . VAL A 1 246 ? 4.436 -16.282 8.649 1.00 75.69 246 VAL A N 1
ATOM 2066 C CA . VAL A 1 246 ? 3.001 -16.397 8.345 1.00 75.69 246 VAL A CA 1
ATOM 2067 C C . VAL A 1 246 ? 2.135 -15.993 9.547 1.00 75.69 246 VAL A C 1
ATOM 2069 O O . VAL A 1 246 ? 2.350 -16.471 10.668 1.00 75.69 246 VAL A O 1
ATOM 2072 N N . TYR A 1 247 ? 1.088 -15.195 9.317 1.00 76.00 247 TYR A N 1
ATOM 2073 C CA . TYR A 1 247 ? 0.161 -14.720 10.360 1.00 76.00 247 TYR A CA 1
ATOM 2074 C C . TYR A 1 247 ? -1.286 -15.187 10.152 1.00 76.00 247 TYR A C 1
ATOM 2076 O O . TYR A 1 247 ? -1.783 -15.129 9.041 1.00 76.00 247 TYR A O 1
ATOM 2084 N N . LYS A 1 248 ? -2.004 -15.612 11.197 1.00 76.38 248 LYS A N 1
ATOM 2085 C CA . LYS A 1 248 ? -3.394 -16.102 11.144 1.00 76.38 248 LYS A CA 1
ATOM 2086 C C . LYS A 1 248 ? -4.406 -15.006 11.465 1.00 76.38 248 LYS A C 1
ATOM 2088 O O . LYS A 1 248 ? -4.239 -14.318 12.468 1.00 76.38 248 LYS A O 1
ATOM 2093 N N . LEU A 1 249 ? -5.463 -14.878 10.654 1.00 76.69 249 LEU A N 1
ATOM 2094 C CA . LEU A 1 249 ? -6.555 -13.916 10.879 1.00 76.69 249 LEU A CA 1
ATOM 2095 C C . LEU A 1 249 ? -7.261 -14.189 12.211 1.00 76.69 249 LEU A C 1
ATOM 2097 O O . LEU A 1 249 ? -7.648 -15.324 12.490 1.00 76.69 249 LEU A O 1
ATOM 2101 N N . ARG A 1 250 ? -7.458 -13.143 13.016 1.00 74.38 250 ARG A N 1
ATOM 2102 C CA . ARG A 1 250 ? -8.241 -13.192 14.251 1.00 74.38 250 ARG A CA 1
ATOM 2103 C C . ARG A 1 250 ? -9.683 -12.778 13.946 1.00 74.38 250 ARG A C 1
ATOM 2105 O O . ARG A 1 250 ? -9.928 -11.691 13.434 1.00 74.38 250 ARG A O 1
ATOM 2112 N N . THR A 1 251 ? -10.628 -13.666 14.249 1.00 63.41 251 THR A N 1
ATOM 2113 C CA . THR A 1 251 ? -12.063 -13.487 13.964 1.00 63.41 251 THR A CA 1
ATOM 2114 C C . THR A 1 251 ? -12.799 -12.682 15.038 1.00 63.41 251 THR A C 1
ATOM 2116 O O . THR A 1 251 ? -13.728 -11.957 14.706 1.00 63.41 251 THR A O 1
ATOM 2119 N N . ASN A 1 252 ? -12.343 -12.728 16.296 1.00 63.78 252 ASN A N 1
ATOM 2120 C CA . ASN A 1 252 ? -12.883 -11.922 17.398 1.00 63.78 252 ASN A CA 1
ATOM 2121 C C . ASN A 1 252 ? -11.922 -10.778 17.750 1.00 63.78 252 ASN A C 1
ATOM 2123 O O . ASN A 1 252 ? -11.045 -10.919 18.615 1.00 63.78 252 ASN A O 1
ATOM 2127 N N . ASN A 1 253 ? -12.083 -9.655 17.046 1.00 63.97 253 ASN A N 1
ATOM 2128 C CA . ASN A 1 253 ? -11.323 -8.426 17.268 1.00 63.97 253 ASN A CA 1
ATOM 2129 C C . ASN A 1 253 ? -12.143 -7.465 18.131 1.00 63.97 253 ASN A C 1
ATOM 2131 O O . ASN A 1 253 ? -12.981 -6.734 17.617 1.00 63.97 253 ASN A O 1
ATOM 2135 N N . LEU A 1 254 ? -11.869 -7.448 19.439 1.00 66.62 254 LEU A N 1
ATOM 2136 C CA . LEU A 1 254 ? -12.502 -6.524 20.394 1.00 66.62 254 LEU A CA 1
ATOM 2137 C C . LEU A 1 254 ? -12.210 -5.045 20.074 1.00 66.62 254 LEU A C 1
ATOM 2139 O O . LEU A 1 254 ? -12.984 -4.171 20.443 1.00 66.62 254 LEU A O 1
ATOM 2143 N N . ARG A 1 255 ? -11.099 -4.759 19.380 1.00 77.31 255 ARG A N 1
ATOM 2144 C CA . ARG A 1 255 ? -10.719 -3.418 18.921 1.00 77.31 255 ARG A CA 1
ATOM 2145 C C . ARG A 1 255 ? -10.144 -3.499 17.511 1.00 77.31 255 ARG A C 1
ATOM 2147 O O . ARG A 1 255 ? -9.160 -4.199 17.280 1.00 77.31 255 ARG A O 1
ATOM 2154 N N . ARG A 1 256 ? -10.777 -2.798 16.576 1.00 86.38 256 ARG A N 1
ATOM 2155 C CA . ARG A 1 256 ? -10.463 -2.770 15.141 1.00 86.38 256 ARG A CA 1
ATOM 2156 C C . ARG A 1 256 ? -10.226 -1.358 14.612 1.00 86.38 256 ARG A C 1
ATOM 2158 O O . ARG A 1 256 ? -9.723 -1.214 13.503 1.00 86.38 256 ARG A O 1
ATOM 2165 N N . ILE A 1 257 ? -10.572 -0.327 15.385 1.00 89.12 257 ILE A N 1
ATOM 2166 C CA . ILE A 1 257 ? -10.322 1.074 15.034 1.00 89.12 257 ILE A CA 1
ATOM 2167 C C . ILE A 1 257 ? -9.093 1.596 15.775 1.00 89.12 257 ILE A C 1
ATOM 2169 O O . ILE A 1 257 ? -8.992 1.473 16.998 1.00 89.12 257 ILE A O 1
ATOM 2173 N N . PHE A 1 258 ? -8.172 2.194 15.021 1.00 87.88 258 PHE A N 1
ATOM 2174 C CA . PHE A 1 258 ? -6.926 2.762 15.532 1.00 87.88 258 PHE A CA 1
ATOM 2175 C C . PHE A 1 258 ? -6.637 4.115 14.886 1.00 87.88 258 PHE A C 1
ATOM 2177 O O . PHE A 1 258 ? -7.066 4.393 13.764 1.00 87.88 258 PHE A O 1
ATOM 2184 N N . SER A 1 259 ? -5.885 4.960 15.590 1.00 87.75 259 SER A N 1
ATOM 2185 C CA . SER A 1 259 ? -5.316 6.173 15.004 1.00 87.75 259 SER A CA 1
ATOM 2186 C C . SER A 1 259 ? -4.251 5.806 13.969 1.00 87.75 259 SER A C 1
ATOM 2188 O O . SER A 1 259 ? -3.435 4.907 14.189 1.00 87.75 259 SER A O 1
ATOM 2190 N N . VAL A 1 260 ? -4.214 6.532 12.849 1.00 87.50 260 VAL A N 1
ATOM 2191 C CA . VAL A 1 260 ? -3.203 6.336 11.790 1.00 87.50 260 VAL A CA 1
ATOM 2192 C C . VAL A 1 260 ? -1.771 6.468 12.329 1.00 87.50 260 VAL A C 1
ATOM 2194 O O . VAL A 1 260 ? -0.863 5.806 11.835 1.00 87.50 260 VAL A O 1
ATOM 2197 N N . SER A 1 261 ? -1.542 7.277 13.367 1.00 80.81 261 SER A N 1
ATOM 2198 C CA . SER A 1 261 ? -0.195 7.476 13.923 1.00 80.81 261 SER A CA 1
ATOM 2199 C C . SER A 1 261 ? 0.370 6.280 14.685 1.00 80.81 261 SER A C 1
ATOM 2201 O O . SER A 1 261 ? 1.538 6.317 15.073 1.00 80.81 261 SER A O 1
ATOM 2203 N N . MET A 1 262 ? -0.446 5.261 14.964 1.00 83.88 262 MET A N 1
ATOM 2204 C CA . MET A 1 262 ? 0.009 4.042 15.637 1.00 83.88 262 MET A CA 1
ATOM 2205 C C . MET A 1 262 ? 0.656 3.045 14.666 1.00 83.88 262 MET A C 1
ATOM 2207 O O . MET A 1 262 ? 1.248 2.058 15.097 1.00 83.88 262 MET A O 1
ATOM 2211 N N . VAL A 1 263 ? 0.549 3.292 13.358 1.00 83.19 263 VAL A N 1
ATOM 2212 C CA . VAL A 1 263 ? 1.036 2.390 12.316 1.00 83.19 263 VAL A CA 1
ATOM 2213 C C . VAL A 1 263 ? 2.551 2.486 12.170 1.00 83.19 263 VAL A C 1
ATOM 2215 O O . VAL A 1 263 ? 3.099 3.553 11.889 1.00 83.19 26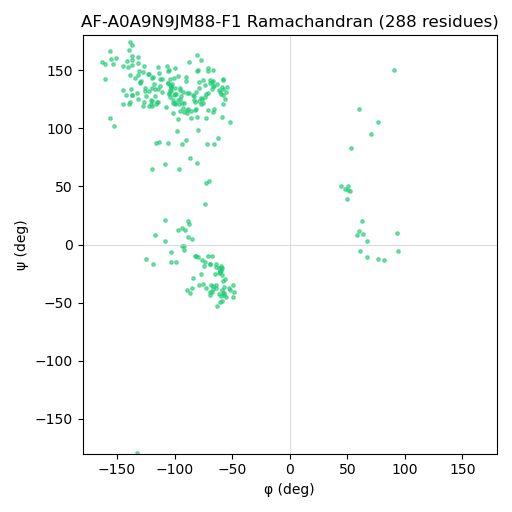3 VAL A O 1
ATOM 2218 N N . ASN A 1 264 ? 3.230 1.344 12.257 1.00 78.06 264 ASN A N 1
ATOM 2219 C CA . ASN A 1 264 ? 4.633 1.213 11.902 1.00 78.06 264 ASN A CA 1
ATOM 2220 C C . ASN A 1 264 ? 4.778 0.743 10.447 1.00 78.06 264 ASN A C 1
ATOM 2222 O O . ASN A 1 264 ? 4.917 -0.440 10.146 1.00 78.06 264 ASN A O 1
ATOM 2226 N N . ILE A 1 265 ? 4.771 1.703 9.522 1.00 65.50 265 ILE A N 1
ATOM 2227 C CA . ILE A 1 265 ? 4.819 1.431 8.073 1.00 65.50 265 ILE A CA 1
ATOM 2228 C C . ILE A 1 265 ? 6.185 0.877 7.632 1.00 65.50 265 ILE A C 1
ATOM 2230 O O . ILE A 1 265 ? 6.297 0.276 6.569 1.00 65.50 265 ILE A O 1
ATOM 2234 N N . THR A 1 266 ? 7.233 1.025 8.453 1.00 60.47 266 THR A N 1
ATOM 2235 C CA . THR A 1 266 ? 8.574 0.517 8.112 1.00 60.47 266 THR A CA 1
ATOM 2236 C C . THR A 1 266 ? 8.720 -0.995 8.268 1.00 60.47 266 THR A C 1
ATOM 2238 O O . THR A 1 266 ? 9.679 -1.564 7.755 1.00 60.47 266 THR A O 1
ATOM 2241 N N . LYS A 1 267 ? 7.765 -1.650 8.936 1.00 54.81 267 LYS A N 1
ATOM 2242 C CA . LYS A 1 267 ? 7.714 -3.100 9.121 1.00 54.81 267 LYS A CA 1
ATOM 2243 C C . LYS A 1 267 ? 6.585 -3.678 8.272 1.00 54.81 267 LYS A C 1
ATOM 2245 O O . LYS A 1 267 ? 5.555 -4.096 8.793 1.00 54.81 267 LYS A O 1
ATOM 2250 N N . ALA A 1 268 ? 6.756 -3.643 6.951 1.00 57.56 268 ALA A N 1
ATOM 2251 C CA . ALA A 1 268 ? 5.821 -4.302 6.049 1.00 57.56 268 ALA A CA 1
ATOM 2252 C C . ALA A 1 268 ? 5.764 -5.795 6.397 1.00 57.56 268 ALA A C 1
ATOM 2254 O O . ALA A 1 268 ? 6.778 -6.493 6.414 1.00 57.56 268 ALA A O 1
ATOM 2255 N N . VAL A 1 269 ? 4.567 -6.257 6.737 1.00 60.47 269 VAL A N 1
ATOM 2256 C CA . VAL A 1 269 ? 4.322 -7.629 7.164 1.00 60.47 269 VAL A CA 1
ATOM 2257 C C . VAL A 1 269 ? 3.866 -8.392 5.939 1.00 60.47 269 VAL A C 1
ATOM 2259 O O . VAL A 1 269 ? 2.856 -8.043 5.331 1.00 60.47 269 VAL A O 1
ATOM 2262 N N . HIS A 1 270 ? 4.577 -9.442 5.562 1.00 64.94 270 HIS A N 1
ATOM 2263 C CA . HIS A 1 270 ? 4.144 -10.288 4.459 1.00 64.94 270 HIS A CA 1
ATOM 2264 C C . HIS A 1 270 ? 3.800 -11.682 4.978 1.00 64.94 270 HIS A C 1
ATOM 2266 O O . HIS A 1 270 ? 4.391 -12.134 5.946 1.00 64.94 270 HIS A O 1
ATOM 2272 N N . PHE A 1 271 ? 2.899 -12.356 4.250 1.00 65.19 271 PHE A N 1
ATOM 2273 C CA . PHE A 1 271 ? 2.387 -13.725 4.427 1.00 65.19 271 PHE A CA 1
ATOM 2274 C C . PHE A 1 271 ? 1.358 -13.907 5.539 1.00 65.19 271 PHE A C 1
ATOM 2276 O O . PHE A 1 271 ? 1.632 -13.972 6.726 1.00 65.19 271 PHE A O 1
ATOM 2283 N N . VAL A 1 272 ? 0.112 -14.067 5.122 1.00 60.62 272 VAL A N 1
ATOM 2284 C CA . VAL A 1 272 ? -1.055 -14.161 5.978 1.00 60.62 272 VAL A CA 1
ATOM 2285 C C . VAL A 1 272 ? -1.889 -15.376 5.593 1.00 60.62 272 VAL A C 1
ATOM 2287 O O . VAL A 1 272 ? -2.090 -15.715 4.429 1.00 60.62 272 VAL A O 1
ATOM 2290 N N . HIS A 1 273 ? -2.389 -16.050 6.607 1.00 66.06 273 HIS A N 1
ATOM 2291 C CA . HIS A 1 273 ? -3.172 -17.256 6.572 1.00 66.06 273 HIS A CA 1
ATOM 2292 C C . HIS A 1 273 ? -4.576 -16.963 7.113 1.00 66.06 273 HIS A C 1
ATOM 2294 O O . HIS A 1 273 ? -4.747 -16.502 8.239 1.00 66.06 273 HIS A O 1
ATOM 2300 N N . ASN A 1 274 ? -5.608 -17.235 6.320 1.00 59.22 274 ASN A N 1
ATOM 2301 C CA . ASN A 1 274 ? -6.985 -17.224 6.796 1.00 59.22 274 ASN A CA 1
ATOM 2302 C C . ASN A 1 274 ? -7.444 -18.668 7.026 1.00 59.22 274 ASN A C 1
ATOM 2304 O O . ASN A 1 274 ? -7.429 -19.464 6.083 1.00 59.22 274 ASN A O 1
ATOM 2308 N N . HIS A 1 275 ? -7.863 -18.980 8.254 1.00 61.44 275 HIS A N 1
ATOM 2309 C CA . HIS A 1 275 ? -8.424 -20.280 8.613 1.00 61.44 275 HIS A CA 1
ATOM 2310 C C . HIS A 1 275 ? -9.879 -20.115 9.055 1.00 61.44 275 HIS A C 1
ATOM 2312 O O . HIS A 1 275 ? -10.178 -19.259 9.886 1.00 61.44 275 HIS A O 1
ATOM 2318 N N . LYS A 1 276 ? -10.762 -20.978 8.550 1.00 50.50 276 LYS A N 1
ATOM 2319 C CA . LYS A 1 276 ? -11.994 -21.361 9.249 1.00 50.50 276 LYS A CA 1
ATOM 2320 C C . LYS A 1 276 ? -11.661 -22.654 9.994 1.00 50.50 276 LYS A C 1
ATOM 2322 O O . LYS A 1 276 ? -11.272 -23.600 9.322 1.00 50.50 276 LYS A O 1
ATOM 2327 N N . ASP A 1 277 ? -11.677 -22.641 11.324 1.00 51.25 277 ASP A N 1
ATOM 2328 C CA . ASP A 1 277 ? -11.392 -23.765 12.249 1.00 51.25 277 ASP A CA 1
ATOM 2329 C C . ASP A 1 277 ? -9.920 -23.926 12.701 1.00 51.25 277 ASP A C 1
ATOM 2331 O O . ASP A 1 277 ? -8.987 -23.473 12.056 1.00 51.25 277 ASP A O 1
ATOM 2335 N N . ASP A 1 278 ? -9.666 -24.454 13.898 1.00 51.00 278 ASP A N 1
ATOM 2336 C CA . ASP A 1 278 ? -8.353 -24.366 14.572 1.00 51.00 278 ASP A CA 1
ATOM 2337 C C . ASP A 1 278 ? -7.352 -25.487 14.238 1.00 51.00 278 ASP A C 1
ATOM 2339 O O . ASP A 1 278 ? -6.372 -25.687 14.953 1.00 51.00 278 ASP A O 1
ATOM 2343 N N . GLN A 1 279 ? -7.525 -26.189 13.117 1.00 48.50 279 GLN A N 1
ATOM 2344 C CA . GLN A 1 279 ? -6.631 -27.282 12.727 1.00 48.50 279 GLN A CA 1
ATOM 2345 C C . GLN A 1 279 ? -5.840 -26.957 11.464 1.00 48.50 279 GLN A C 1
ATOM 2347 O O . GLN A 1 279 ? -6.209 -27.337 10.354 1.00 48.50 279 GLN A O 1
ATOM 2352 N N . CYS A 1 280 ? -4.678 -26.330 11.657 1.00 51.00 280 CYS A N 1
ATOM 2353 C CA . CYS A 1 280 ? -3.611 -26.386 10.667 1.00 51.00 280 CYS A CA 1
ATOM 2354 C C . CYS A 1 280 ? -3.175 -27.850 10.521 1.00 51.00 280 CYS A C 1
ATOM 2356 O O . CYS A 1 280 ? -2.284 -28.303 11.240 1.00 51.00 280 CYS A O 1
ATOM 2358 N N . VAL A 1 281 ? -3.762 -28.600 9.588 1.00 41.06 281 VAL A N 1
ATOM 2359 C CA . VAL A 1 281 ? -3.173 -29.875 9.170 1.00 41.06 281 VAL A CA 1
ATOM 2360 C C . VAL A 1 281 ? -1.932 -29.531 8.354 1.00 41.06 281 VAL A C 1
ATOM 2362 O O . VAL A 1 281 ? -1.967 -29.377 7.137 1.00 41.06 281 VAL A O 1
AT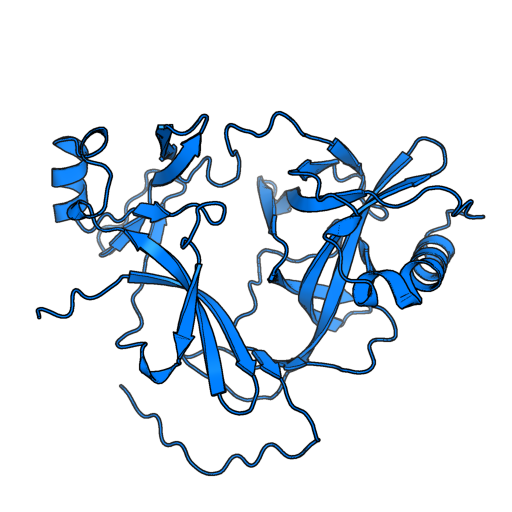OM 2365 N N . GLY A 1 282 ? -0.817 -29.350 9.060 1.00 43.53 282 GLY A N 1
ATOM 2366 C CA . GLY A 1 282 ? 0.524 -29.236 8.503 1.00 43.53 282 GLY A CA 1
ATOM 2367 C C . GLY A 1 282 ? 1.003 -30.574 7.951 1.00 43.53 282 GLY A C 1
ATOM 2368 O O . GLY A 1 282 ? 2.045 -31.069 8.364 1.00 43.53 282 GLY A O 1
ATOM 2369 N N . ARG A 1 283 ? 0.237 -31.192 7.049 1.00 34.22 283 ARG A N 1
ATOM 2370 C CA . ARG A 1 283 ? 0.690 -32.373 6.321 1.00 34.22 283 ARG A CA 1
ATOM 2371 C C . ARG A 1 283 ? 0.670 -32.086 4.837 1.00 34.22 283 ARG A C 1
ATOM 2373 O O . ARG A 1 283 ? -0.367 -31.783 4.261 1.00 34.22 283 ARG A O 1
ATOM 2380 N N . ASN A 1 284 ? 1.865 -32.235 4.281 1.00 34.19 284 ASN A N 1
ATOM 2381 C CA . ASN A 1 284 ? 2.229 -32.149 2.881 1.00 34.19 284 ASN A CA 1
ATOM 2382 C C . ASN A 1 284 ? 2.160 -30.730 2.346 1.00 34.19 284 ASN A C 1
ATOM 2384 O O . ASN A 1 284 ? 1.120 -30.288 1.895 1.00 34.19 284 ASN A O 1
ATOM 2388 N N . HIS A 1 285 ? 3.303 -30.050 2.354 1.00 33.31 285 HIS A N 1
ATOM 2389 C CA . HIS A 1 285 ? 4.020 -29.870 1.099 1.00 33.31 285 HIS A CA 1
ATOM 2390 C C . HIS A 1 285 ? 5.500 -29.616 1.397 1.00 33.31 285 HIS A C 1
ATOM 2392 O O . HIS A 1 285 ? 5.880 -28.555 1.891 1.00 33.31 285 HIS A O 1
ATOM 2398 N N . TYR A 1 286 ? 6.326 -30.609 1.073 1.00 31.44 286 TYR A N 1
ATOM 2399 C CA . TYR A 1 286 ? 7.702 -30.365 0.671 1.00 31.44 286 TYR A CA 1
ATOM 2400 C C . TYR A 1 286 ? 7.664 -29.325 -0.454 1.00 31.44 286 TYR A C 1
ATOM 2402 O O . TYR A 1 286 ? 7.244 -29.627 -1.568 1.00 31.44 286 TYR A O 1
ATOM 2410 N N . PHE A 1 287 ? 8.045 -28.093 -0.148 1.00 32.91 287 PHE A N 1
ATOM 2411 C CA . PHE A 1 287 ? 8.387 -27.094 -1.152 1.00 32.91 287 PHE A CA 1
ATOM 2412 C C . PHE A 1 287 ? 9.837 -26.705 -0.902 1.00 32.91 287 PHE A C 1
ATOM 2414 O O . PHE A 1 287 ? 10.137 -25.590 -0.486 1.00 32.91 287 PHE A O 1
ATOM 2421 N N . ALA A 1 288 ? 10.721 -27.684 -1.098 1.00 23.34 288 ALA A N 1
ATOM 2422 C CA . ALA A 1 288 ? 12.087 -27.375 -1.463 1.00 23.34 288 ALA A CA 1
ATOM 2423 C C . ALA A 1 288 ? 12.028 -26.598 -2.780 1.00 23.34 288 ALA A C 1
ATOM 2425 O O . ALA A 1 288 ? 11.323 -27.008 -3.700 1.00 23.34 288 ALA A O 1
ATOM 2426 N N . ASN A 1 289 ? 12.710 -25.467 -2.820 1.00 25.94 289 ASN A N 1
ATOM 2427 C CA . ASN A 1 289 ? 13.366 -24.960 -4.010 1.00 25.94 289 ASN A CA 1
ATOM 2428 C C . ASN A 1 289 ? 14.512 -24.111 -3.475 1.00 25.94 289 ASN A C 1
ATOM 2430 O O . ASN A 1 289 ? 14.272 -23.023 -2.947 1.00 25.94 289 ASN A O 1
ATOM 2434 N N . ASP A 1 290 ? 15.700 -24.707 -3.541 1.00 27.84 290 ASP A N 1
ATOM 2435 C CA . ASP A 1 290 ? 16.996 -24.040 -3.432 1.00 27.84 290 ASP A CA 1
ATOM 2436 C C . ASP A 1 290 ? 17.079 -22.776 -4.315 1.00 27.84 290 ASP A C 1
ATOM 2438 O O . ASP A 1 290 ? 16.386 -22.711 -5.366 1.00 27.84 290 ASP A O 1
#

Foldseek 3Di:
DPPPDWDWDFQAWEADPNFIKTKTQGKAQLVPDDPVPNDPVSVVVSVQAEIETEQPPDVVRIDIDTPVPDPDDDDEAEPLDPDDDPPHRHYYQWYWDADPNDIDIDGVVCSVPDVVFPQWDWAAWLQDRWTKTFGAWDDPVPDDVVLVVCVVVQVCVVCVVSPNPDDDPVDDKIWGQKMWTWDDDPNDTDIDIGGQQFWWWFQDPNDIWIWGFNTKIWDDDPNHIFIKTFIWTWAWDPDADPNATETETDPDDPHGIDTPVRTDRVPRHYHYYYDDDDDPPPDDDPPDDD